Protein 6HAS (pdb70)

Organism: Nostoc sp. (strain PCC 7120 / SAG 25.82 / UTEX 2576) (NCBI:txid103690)

Nearest PDB structures (foldseek):
  6z1g-assembly1_A  TM=1.001E+00  e=6.416E-15  Nostoc sp. PCC 7120 = FACHB-418
  6hba-assembly2_B  TM=9.340E-01  e=3.138E-09  Synechococcus elongatus PCC 7942 = FACHB-805
  6mr1-assembly2_B  TM=8.565E-01  e=7.762E-09  Thermosynechococcus vestitus BP-1
  6uew-assembly1_F  TM=8.795E-01  e=2.243E-05  Halothiobacillus neapolitanus c2
  6uew-assembly1_H-2  TM=8.408E-01  e=3.222E-05  Halothiobacillus neapolitanus c2

Secondary structure (DSSP, 8-state):
---HHHHHHHHHHHHTT-EEEEEEE-HHHHTTT--EEEEEEEE-SHHHHHHHHHHHHHHTTTSEEEEEEEETTTTEEEEEEEEE---/---HHHHHHHHHHHHTT-EEEEEEE-HHHHTTT--EEEEEEEE-SHHHHHHHHHHHHHHTTTSEEEEEEEETTTTEEEEEEEEE---

Radius of gyration: 19.38 Å; Cα contacts (8 Å, |Δi|>4): 340; chains: 2; bounding box: 47×39×39 Å

InterPro domains:
  IPR000894 Ribulose bisphosphate carboxylase small subunit, domain [PF00101] (323-410)
  IPR000894 Ribulose bisphosphate carboxylase small subunit, domain [SM00961] (318-410)
  IPR003959 ATPase, AAA-type, core [PF00004] (35-177)
  IPR027417 P-loop containing nucleoside triphosphate hydrolase [G3DSA:3.40.50.300] (1-180)
  IPR027417 P-loop containing nucleoside triphosphate hydrolase [SSF52540] (19-209)
  IPR036385 Ribulose bisphosphate carboxylase, small subunit superfamily [G3DSA:3.30.190.10] (326-414)
  IPR036385 Ribulose bisphosphate carboxylase, small subunit superfamily [SSF55239] (325-413)
  IPR044960 Ribulose bisphosphate carboxylase/oxygenase activase-like [PTHR32429] (2-305)
  IPR048571 Ribulose bisphosphate carboxylase/oxygenase activase, AAA, helical [PF21228] (182-277)

Foldseek 3Di:
DADPVNLVVVVVLLVVVWFKWKWKDAPVCVVVPDIDTFDDGRHNDSVRVVVRVVVCCVVRVQIWMWMWTFDPVVRHTDDIGIRDHGD/DDDPVNLVVLVVLLVVVWFKWKWKDAPVCVVVPPIDTFDDGRHNDSVRVVVRVVVCCVVVPQIWMWMWTFDPVVRHTDDIGIDDHGD

Solvent-accessible surface area: 10104 Å² total; per-residue (Å²): 213,30,57,118,106,15,44,75,68,0,107,122,10,34,82,120,38,29,53,0,7,0,17,16,5,40,60,130,41,79,202,105,48,50,37,73,53,10,54,98,90,60,7,92,35,57,82,72,0,48,73,21,0,62,51,3,28,95,53,33,91,27,26,32,0,35,0,0,0,10,23,57,173,78,116,133,104,64,63,90,36,55,42,40,146,52,140,166,57,50,133,106,10,39,94,55,0,120,114,7,35,96,112,38,19,52,0,6,0,12,14,5,41,58,121,40,80,203,106,46,51,36,79,54,7,55,96,90,53,6,90,38,59,86,74,0,39,71,17,0,74,49,2,14,95,61,34,115,45,26,32,0,34,1,0,0,10,22,61,172,79,125,130,111,58,62,85,36,52,36,40,142,35,191

B-factor: mean 20.95, std 8.83, range [9.17, 66.02]

Structure (mmCIF, N/CA/C/O backbone):
data_6HAS
#
_entry.id   6HAS
#
_cell.length_a   59.732
_cell.length_b   59.732
_cell.length_c   83.305
_cell.angle_alpha   90.000
_cell.angle_beta   90.000
_cell.angle_gamma   120.000
#
_symmetry.space_group_name_H-M   'P 61'
#
loop_
_entity.id
_entity.type
_entity.pdbx_description
1 polymer 'Ribulose bisphosphate carboxylase/oxygenase activase'
2 non-polymer 'NICKEL (II) ION'
3 water water
#
loop_
_atom_site.group_PDB
_atom_site.id
_atom_site.type_symbol
_atom_site.label_atom_id
_atom_site.label_alt_id
_atom_site.label_comp_id
_atom_site.label_asym_id
_atom_site.label_entity_id
_atom_site.label_seq_id
_at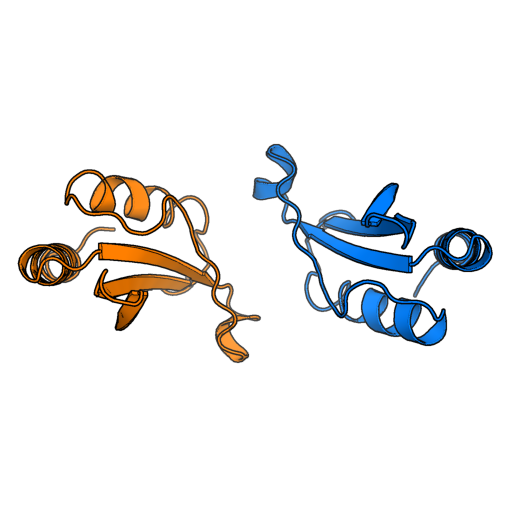om_site.pdbx_PDB_ins_code
_atom_site.Cartn_x
_atom_site.Cartn_y
_atom_site.Cartn_z
_atom_site.occupancy
_atom_site.B_iso_or_equiv
_atom_site.auth_seq_id
_atom_site.auth_comp_id
_atom_site.auth_asym_id
_atom_site.auth_atom_id
_atom_site.pdbx_PDB_model_num
ATOM 1 N N . HIS A 1 1 ? 30.200 -14.665 -7.518 1.00 16.16 325 HIS A N 1
ATOM 2 C CA . HIS A 1 1 ? 31.105 -14.571 -8.679 1.00 15.87 325 HIS A CA 1
ATOM 3 C C . HIS A 1 1 ? 30.260 -14.165 -9.842 1.00 15.75 325 HIS A C 1
ATOM 4 O O . HIS A 1 1 ? 29.862 -15.006 -10.665 1.00 19.17 325 HIS A O 1
ATOM 11 N N . LEU A 1 2 ? 29.965 -12.870 -9.907 1.00 13.92 326 LEU A N 1
ATOM 12 C CA . LEU A 1 2 ? 29.066 -12.372 -10.945 1.00 13.51 326 LEU A CA 1
ATOM 13 C C . LEU A 1 2 ? 29.762 -12.395 -12.262 1.00 14.64 326 LEU A C 1
ATOM 14 O O . LEU A 1 2 ? 30.903 -11.936 -12.368 1.00 15.13 326 LEU A O 1
ATOM 19 N N . SER A 1 3 ? 29.061 -12.845 -13.295 1.00 14.46 327 SER A N 1
ATOM 20 C CA . SER A 1 3 ? 29.620 -12.874 -14.611 1.00 15.00 327 SER A CA 1
ATOM 21 C C . SER A 1 3 ? 29.798 -11.475 -15.173 1.00 15.50 327 SER A C 1
ATOM 22 O O . SER A 1 3 ? 29.160 -10.509 -14.751 1.00 15.14 327 SER A O 1
ATOM 25 N N A LEU A 1 4 ? 30.672 -11.381 -16.173 0.60 15.16 328 LEU A N 1
ATOM 26 N N B LEU A 1 4 ? 30.655 -11.385 -16.189 0.40 15.24 328 LEU A N 1
ATOM 27 C CA A LEU A 1 4 ? 30.805 -10.156 -16.945 0.60 16.08 328 LEU A CA 1
ATOM 28 C CA B LEU A 1 4 ? 30.814 -10.163 -16.941 0.40 16.12 328 LEU A CA 1
ATOM 29 C C A LEU A 1 4 ? 29.454 -9.708 -17.489 0.60 14.97 328 LEU A C 1
ATOM 30 C C B LEU A 1 4 ? 29.459 -9.714 -17.498 0.40 15.17 328 LEU A C 1
ATOM 31 O O A LEU A 1 4 ? 29.095 -8.534 -17.413 0.60 15.54 328 LEU A O 1
ATOM 32 O O B LEU A 1 4 ? 29.102 -8.539 -17.414 0.40 15.58 328 LEU A O 1
ATOM 41 N N A GLU A 1 5 ? 28.713 -10.669 -18.031 0.60 15.55 329 GLU A N 1
ATOM 42 N N B GLU A 1 5 ? 28.705 -10.674 -18.028 0.40 15.66 329 GLU A N 1
ATOM 43 C CA A GLU A 1 5 ? 27.435 -10.376 -18.634 0.60 16.73 329 GLU A CA 1
ATOM 44 C CA B GLU A 1 5 ? 27.416 -10.393 -18.646 0.40 16.99 329 GLU A CA 1
ATOM 45 C C A GLU A 1 5 ? 26.440 -9.802 -17.624 0.60 14.57 329 GLU A C 1
ATOM 46 C C B GLU A 1 5 ? 26.431 -9.804 -17.629 0.40 14.75 329 GLU A C 1
ATOM 47 O O A GLU A 1 5 ? 25.797 -8.791 -17.902 0.60 16.05 329 GLU A O 1
ATOM 48 O O B GLU A 1 5 ? 25.778 -8.787 -17.907 0.40 15.93 329 GLU A O 1
ATOM 59 N N . THR A 1 6 ? 26.355 -10.416 -16.449 1.00 13.57 330 THR A N 1
ATOM 60 C CA . THR A 1 6 ? 25.456 -9.906 -15.412 1.00 14.73 330 THR A CA 1
ATOM 61 C C . THR A 1 6 ? 25.768 -8.476 -15.042 1.00 14.64 330 THR A C 1
ATOM 62 O O . THR A 1 6 ? 24.873 -7.633 -14.945 1.00 14.42 330 THR A O 1
ATOM 66 N N . GLN A 1 7 ? 27.055 -8.186 -14.926 1.00 14.63 331 GLN A N 1
ATOM 67 C CA . GLN A 1 7 ? 27.461 -6.821 -14.619 1.00 15.29 331 GLN A CA 1
ATOM 68 C C . GLN A 1 7 ? 27.192 -5.824 -15.713 1.00 15.71 331 GLN A C 1
ATOM 69 O O . GLN A 1 7 ? 26.833 -4.681 -15.450 1.00 16.45 331 GLN A O 1
ATOM 75 N N A GLU A 1 8 ? 27.347 -6.251 -16.956 0.60 16.04 332 GLU A N 1
ATOM 76 N N B GLU A 1 8 ? 27.349 -6.248 -16.960 0.40 16.15 332 GLU A N 1
ATOM 77 C CA A GLU A 1 8 ? 27.007 -5.415 -18.107 0.60 17.85 332 GLU A CA 1
ATOM 78 C CA B GLU A 1 8 ? 27.000 -5.376 -18.092 0.40 17.96 332 GLU A CA 1
ATOM 79 C C A GLU A 1 8 ? 25.518 -5.103 -18.107 0.60 17.68 332 GLU A C 1
ATOM 80 C C B GLU A 1 8 ? 25.513 -5.096 -18.104 0.40 17.72 332 GLU A C 1
ATOM 81 O O A GLU A 1 8 ? 25.121 -3.965 -18.389 0.60 19.78 332 GLU A O 1
ATOM 82 O O B GLU A 1 8 ? 25.112 -3.965 -18.390 0.40 19.62 332 GLU A O 1
ATOM 93 N N . GLN A 1 9 ? 24.701 -6.101 -17.768 1.00 17.92 333 GLN A N 1
ATOM 94 C CA . GLN A 1 9 ? 23.233 -5.912 -17.709 1.00 18.13 333 GLN A CA 1
ATOM 95 C C . GLN A 1 9 ? 22.865 -4.899 -16.623 1.00 16.75 333 GLN A C 1
ATOM 96 O O . GLN A 1 9 ? 21.971 -4.028 -16.841 1.00 18.61 333 GLN A O 1
ATOM 102 N N . ILE A 1 10 ? 23.555 -4.986 -15.483 1.00 15.59 334 ILE A N 1
ATOM 103 C CA . ILE A 1 10 ? 23.377 -3.975 -14.420 1.00 16.54 334 ILE A CA 1
ATOM 104 C C . ILE A 1 10 ? 23.681 -2.583 -14.952 1.00 17.25 334 ILE A C 1
ATOM 105 O O . ILE A 1 10 ? 22.884 -1.655 -14.790 1.00 17.90 334 ILE A O 1
ATOM 110 N N . ARG A 1 11 ? 24.840 -2.450 -15.601 1.00 17.79 335 ARG A N 1
ATOM 111 C CA . ARG A 1 11 ? 25.254 -1.16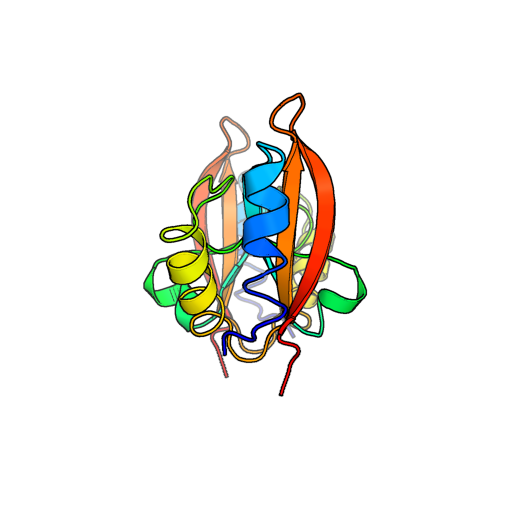1 -16.151 1.00 20.75 335 ARG A CA 1
ATOM 112 C C . ARG A 1 11 ? 24.303 -0.631 -17.200 1.00 21.34 335 ARG A C 1
ATOM 113 O O . ARG A 1 11 ? 24.003 0.571 -17.192 1.00 23.14 335 ARG A O 1
ATOM 121 N N . GLN A 1 12 ? 23.802 -1.515 -18.054 1.00 19.02 336 GLN A N 1
ATOM 122 C CA . GLN A 1 12 ? 22.830 -1.133 -19.065 1.00 23.07 336 GLN A CA 1
ATOM 123 C C . GLN A 1 12 ? 21.597 -0.471 -18.458 1.00 22.08 336 GLN A C 1
ATOM 124 O O . GLN A 1 12 ? 21.144 0.563 -18.958 1.00 23.73 336 GLN A O 1
ATOM 130 N N . ILE A 1 13 ? 21.091 -1.053 -17.371 1.00 18.35 337 ILE A N 1
ATOM 131 C CA . ILE A 1 13 ? 19.923 -0.503 -16.723 1.00 18.43 337 ILE A CA 1
ATOM 132 C C . ILE A 1 13 ? 20.214 0.865 -16.101 1.00 18.70 337 ILE A C 1
ATOM 133 O O . ILE A 1 13 ? 19.490 1.856 -16.334 1.00 19.08 337 ILE A O 1
ATOM 138 N N . LEU A 1 14 ? 21.298 0.929 -15.346 1.00 18.84 338 LEU A N 1
ATOM 139 C CA . LEU A 1 14 ? 21.641 2.162 -14.643 1.00 20.06 338 LEU A CA 1
ATOM 140 C C . LEU A 1 14 ? 21.960 3.286 -15.627 1.00 22.09 338 LEU A C 1
ATOM 141 O O . LEU A 1 14 ? 21.597 4.454 -15.389 1.00 22.81 338 LEU A O 1
ATOM 146 N N . SER A 1 15 ? 22.582 2.931 -16.753 1.00 20.55 339 SER A N 1
ATOM 147 C CA . SER A 1 15 ? 22.947 3.928 -17.765 1.00 24.09 339 SER A CA 1
ATOM 148 C C . SER A 1 15 ? 21.743 4.619 -18.393 1.00 24.44 339 SER A C 1
ATOM 149 O O . SER A 1 15 ? 21.860 5.733 -18.903 1.00 29.95 339 SER A O 1
ATOM 152 N N . GLN A 1 16 ? 20.584 3.974 -18.348 1.00 24.43 340 GLN A N 1
ATOM 153 C CA . GLN A 1 16 ? 19.333 4.589 -18.817 1.00 24.74 340 GLN A CA 1
ATOM 154 C C . GLN A 1 16 ? 18.685 5.514 -17.794 1.00 25.22 340 GLN A C 1
ATOM 155 O O . GLN A 1 16 ? 17.620 6.092 -18.077 1.00 29.16 340 GLN A O 1
ATOM 161 N N . GLY A 1 17 ? 19.307 5.654 -16.615 1.00 24.23 341 GLY A N 1
ATOM 162 C CA . GLY A 1 17 ? 18.678 6.317 -15.476 1.00 28.36 341 GLY A CA 1
ATOM 163 C C . GLY A 1 17 ? 17.547 5.489 -14.865 1.00 24.93 341 GLY A C 1
ATOM 164 O O . GLY A 1 17 ? 16.679 6.033 -14.168 1.00 24.62 341 GLY A O 1
ATOM 165 N N . HIS A 1 18 ? 17.564 4.168 -15.101 1.00 22.39 342 HIS A N 1
ATOM 166 C CA . HIS A 1 18 ? 16.580 3.276 -14.518 1.00 20.90 342 HIS A CA 1
ATOM 167 C C . HIS A 1 18 ? 17.155 2.718 -13.228 1.00 19.14 342 HIS A C 1
ATOM 168 O O . HIS A 1 18 ? 18.351 2.844 -12.953 1.00 21.28 342 HIS A O 1
ATOM 175 N N . LYS A 1 19 ? 16.258 2.131 -12.439 1.00 20.04 343 LYS A N 1
ATOM 176 C CA . LYS A 1 19 ? 16.579 1.661 -11.117 1.00 18.62 343 LYS A CA 1
ATOM 177 C C . LYS A 1 19 ? 16.396 0.157 -11.119 1.00 19.00 343 LYS A C 1
ATOM 178 O O . LYS A 1 19 ? 15.612 -0.380 -11.918 1.00 21.49 343 LYS A O 1
ATOM 184 N N . ILE A 1 20 ? 17.134 -0.510 -10.222 1.00 16.72 344 ILE A N 1
ATOM 185 C CA . ILE A 1 20 ? 17.122 -1.971 -10.183 1.00 15.46 344 ILE A CA 1
ATOM 186 C C . ILE A 1 20 ? 16.417 -2.476 -8.932 1.00 12.94 344 ILE A C 1
ATOM 187 O O . ILE A 1 20 ? 16.711 -2.044 -7.801 1.00 14.02 344 ILE A O 1
ATOM 192 N N . THR A 1 21 ? 15.515 -3.435 -9.154 1.00 12.95 345 THR A N 1
ATOM 193 C CA . THR A 1 21 ? 14.991 -4.255 -8.067 1.00 13.89 345 THR A CA 1
ATOM 194 C C . THR A 1 21 ? 15.335 -5.708 -8.374 1.00 13.50 345 THR A C 1
ATOM 195 O O . THR A 1 21 ? 15.099 -6.183 -9.488 1.00 14.65 345 THR A O 1
ATOM 199 N N . PHE A 1 22 ? 15.908 -6.385 -7.401 1.00 12.03 346 PHE A N 1
ATOM 200 C CA . PHE A 1 22 ? 16.132 -7.817 -7.509 1.00 12.44 346 PHE A CA 1
ATOM 201 C C . PHE A 1 22 ? 14.931 -8.528 -6.937 1.00 12.09 346 PHE A C 1
ATOM 202 O O . PHE A 1 22 ? 14.339 -8.071 -5.957 1.00 12.24 346 PHE A O 1
ATOM 210 N N . GLU A 1 23 ? 14.580 -9.645 -7.581 1.00 12.36 347 GLU A N 1
ATOM 211 C CA . GLU A 1 23 ? 13.455 -10.449 -7.109 1.00 13.02 347 GLU A CA 1
ATOM 212 C C . GLU A 1 23 ? 13.886 -11.902 -7.069 1.00 12.02 347 GLU A C 1
ATOM 213 O O . GLU A 1 23 ? 14.800 -12.345 -7.782 1.00 13.36 347 GLU A O 1
ATOM 219 N N . HIS A 1 24 ? 13.198 -12.629 -6.223 1.00 11.05 348 HIS A N 1
ATOM 220 C CA . HIS A 1 24 ? 13.455 -14.040 -6.033 1.00 11.93 348 HIS A CA 1
ATOM 221 C C . HIS A 1 24 ? 12.137 -14.787 -6.031 1.00 10.72 348 HIS A C 1
ATOM 222 O O . HIS A 1 24 ? 11.080 -14.227 -5.680 1.00 11.54 348 HIS A O 1
ATOM 229 N N . VAL A 1 25 ? 12.182 -16.050 -6.405 1.00 10.38 349 VAL A N 1
ATOM 230 C CA . VAL A 1 25 ? 11.011 -16.924 -6.274 1.00 10.46 349 VAL A CA 1
ATOM 231 C C . VAL A 1 25 ? 11.470 -18.368 -6.239 1.00 10.35 349 VAL A C 1
ATOM 232 O O . VAL A 1 25 ? 12.391 -18.741 -6.962 1.00 11.79 349 VAL A O 1
ATOM 236 N N . ASP A 1 26 ? 10.807 -19.179 -5.421 1.00 10.66 350 ASP A N 1
ATOM 237 C CA . ASP A 1 26 ? 11.099 -20.590 -5.379 1.00 10.62 350 ASP A CA 1
ATOM 238 C C . ASP A 1 26 ? 10.415 -21.297 -6.539 1.00 10.46 350 ASP A C 1
ATOM 239 O O . ASP A 1 26 ? 9.610 -20.711 -7.259 1.00 11.55 350 ASP A O 1
ATOM 244 N N . ALA A 1 27 ? 10.750 -22.556 -6.769 1.00 12.34 351 ALA A N 1
ATOM 245 C CA . ALA A 1 27 ? 10.189 -23.249 -7.918 1.00 13.30 351 ALA A CA 1
ATOM 246 C C . ALA A 1 27 ? 8.691 -23.336 -7.886 1.00 12.92 351 ALA A C 1
ATOM 247 O O . ALA A 1 27 ? 8.049 -23.222 -8.916 1.00 14.72 351 ALA A O 1
ATOM 249 N N . ARG A 1 28 ? 8.131 -23.540 -6.697 1.00 12.77 352 ARG A N 1
ATOM 250 C CA . ARG A 1 28 ? 6.693 -23.670 -6.581 1.00 13.42 352 ARG A CA 1
ATOM 251 C C . ARG A 1 28 ? 5.981 -22.364 -6.982 1.00 13.34 352 ARG A C 1
ATOM 252 O O . ARG A 1 28 ? 5.001 -22.389 -7.720 1.00 15.38 352 ARG A O 1
ATOM 260 N N . ARG A 1 29 ? 6.476 -21.232 -6.494 1.00 12.30 353 ARG A N 1
ATOM 261 C CA . ARG A 1 29 ? 5.835 -19.970 -6.809 1.00 11.38 353 ARG A CA 1
ATOM 262 C C . ARG A 1 29 ? 6.253 -19.451 -8.179 1.00 10.84 353 ARG A C 1
ATOM 263 O O . ARG A 1 29 ? 5.549 -18.636 -8.751 1.00 10.53 353 ARG A O 1
ATOM 271 N N . PHE A 1 30 ? 7.362 -19.942 -8.737 1.00 11.46 354 PHE A N 1
ATOM 272 C CA . PHE A 1 30 ? 7.709 -19.622 -10.110 1.00 11.58 354 PHE A CA 1
ATOM 273 C C . PHE A 1 30 ? 6.555 -20.039 -11.048 1.00 10.92 354 PHE A C 1
ATOM 274 O O . PHE A 1 30 ? 6.251 -19.334 -12.009 1.00 13.01 354 PHE A O 1
ATOM 282 N N . ARG A 1 31 ? 5.898 -21.152 -10.721 1.00 12.50 355 ARG A N 1
ATOM 283 C CA . ARG A 1 31 ? 4.760 -21.655 -11.523 1.00 14.77 355 ARG A CA 1
ATOM 284 C C . ARG A 1 31 ? 3.696 -20.596 -11.777 1.00 12.99 355 ARG A C 1
ATOM 285 O O . ARG A 1 31 ? 3.081 -20.571 -12.832 1.00 12.99 355 ARG A O 1
ATOM 293 N N . THR A 1 32 ? 3.448 -19.744 -10.794 1.00 11.91 356 THR A N 1
ATOM 294 C CA . THR A 1 32 ? 2.408 -18.744 -10.869 1.00 11.19 356 THR A CA 1
ATOM 295 C C . THR A 1 32 ? 2.974 -17.340 -11.023 1.00 12.21 356 THR A C 1
ATOM 296 O O . THR A 1 32 ? 2.230 -16.375 -10.951 1.00 14.22 356 THR A O 1
ATOM 300 N N . GLY A 1 33 ? 4.287 -17.199 -11.258 1.00 11.74 357 GLY A N 1
ATOM 301 C CA . GLY A 1 33 ? 4.879 -15.884 -11.439 1.00 12.01 357 GLY A CA 1
ATOM 302 C C . GLY A 1 33 ? 4.870 -15.028 -10.198 1.00 12.14 357 GLY A C 1
ATOM 303 O O . GLY A 1 33 ? 4.890 -13.813 -10.277 1.00 13.86 357 GLY A O 1
ATOM 304 N N . SER A 1 34 ? 4.882 -15.667 -9.033 1.00 11.23 358 SER A N 1
ATOM 305 C CA . SER A 1 34 ? 4.703 -14.958 -7.765 1.00 12.00 358 SER A CA 1
ATOM 306 C C . SER A 1 34 ? 6.030 -14.570 -7.153 1.00 12.84 358 SER A C 1
ATOM 307 O O . SER A 1 34 ? 6.409 -15.031 -6.087 1.00 15.09 358 SER A O 1
ATOM 310 N N . TRP A 1 35 ? 6.715 -13.675 -7.842 1.00 12.76 359 TRP A N 1
ATOM 311 C CA . TRP A 1 35 ? 8.033 -13.227 -7.400 1.00 14.68 359 TRP A CA 1
ATOM 312 C C . TRP A 1 35 ? 7.901 -12.236 -6.251 1.00 15.63 359 TRP A C 1
ATOM 313 O O . TRP A 1 35 ? 6.882 -11.554 -6.084 1.00 17.28 359 TRP A O 1
ATOM 324 N N . GLN A 1 36 ? 8.959 -12.114 -5.464 1.00 15.11 360 GLN A N 1
ATOM 325 C CA . GLN A 1 36 ? 9.019 -11.114 -4.407 1.00 14.21 360 GLN A CA 1
ATOM 326 C C . GLN A 1 36 ? 10.379 -10.429 -4.449 1.00 12.94 360 GLN A C 1
ATOM 327 O O . GLN A 1 36 ? 11.338 -11.006 -4.919 1.00 13.10 360 GLN A O 1
ATOM 333 N N . SER A 1 37 ? 10.455 -9.201 -3.956 1.00 12.25 361 SER A N 1
ATOM 334 C CA . SER A 1 37 ? 11.728 -8.511 -3.951 1.00 12.96 361 SER A CA 1
ATOM 335 C C . SER A 1 37 ? 12.697 -9.120 -2.945 1.00 12.20 361 SER A C 1
ATOM 336 O O . SER A 1 37 ? 12.316 -9.761 -1.956 1.00 12.46 361 SER A O 1
ATOM 339 N N A CYS A 1 38 ? 13.994 -8.985 -3.242 0.70 11.00 362 CYS A N 1
ATOM 340 N N B CYS A 1 38 ? 13.967 -8.884 -3.219 0.30 12.42 362 CYS A N 1
ATOM 341 C CA A CYS A 1 38 ? 15.029 -9.156 -2.228 0.70 10.49 362 CYS A CA 1
ATOM 342 C CA B CYS A 1 38 ? 15.003 -9.138 -2.276 0.30 12.25 362 CYS A CA 1
ATOM 343 C C A CYS A 1 38 ? 15.856 -7.881 -2.214 0.70 10.31 362 CYS A C 1
ATOM 344 C C B CYS A 1 38 ? 15.844 -7.869 -2.220 0.30 11.31 362 CYS A C 1
ATOM 345 O O A CYS A 1 38 ? 16.112 -7.268 -3.264 0.70 12.53 362 CYS A O 1
ATOM 346 O O B CYS A 1 38 ? 16.100 -7.243 -3.262 0.30 12.61 362 CYS A O 1
ATOM 351 N N . GLY A 1 39 ? 16.212 -7.447 -1.009 1.00 10.70 363 GLY A N 1
ATOM 352 C CA . GLY A 1 39 ? 17.024 -6.262 -0.873 1.00 10.73 363 GLY A CA 1
ATOM 353 C C . GLY A 1 39 ? 16.273 -4.969 -1.004 1.00 10.83 363 GLY A C 1
ATOM 354 O O . GLY A 1 39 ? 15.038 -4.911 -0.994 1.00 13.01 363 GLY A O 1
ATOM 355 N N . THR A 1 40 ? 17.042 -3.890 -1.041 1.00 11.21 364 THR A N 1
ATOM 356 C CA . THR A 1 40 ? 16.517 -2.549 -1.208 1.00 12.65 364 THR A CA 1
ATOM 357 C C . THR A 1 40 ? 15.933 -2.380 -2.590 1.00 14.28 364 THR A C 1
ATOM 358 O O . THR A 1 40 ? 16.520 -2.801 -3.571 1.00 14.18 364 THR A O 1
ATOM 362 N N . LEU A 1 41 ? 14.781 -1.728 -2.674 1.00 14.91 365 LEU A N 1
ATOM 363 C CA . LEU A 1 41 ? 14.144 -1.487 -3.950 1.00 15.64 365 LEU A CA 1
ATOM 364 C C . LEU A 1 41 ? 14.794 -0.284 -4.636 1.00 14.73 365 LEU A C 1
ATOM 365 O O . LEU A 1 41 ? 15.270 0.667 -3.959 1.00 19.11 365 LEU A O 1
ATOM 370 N N . HIS A 1 42 ? 14.751 -0.288 -5.970 1.00 16.41 366 HIS A N 1
ATOM 371 C CA . HIS A 1 42 ? 15.106 0.890 -6.758 1.00 17.19 366 HIS A CA 1
ATOM 372 C C . HIS A 1 42 ? 16.521 1.340 -6.534 1.00 16.35 366 HIS A C 1
ATOM 373 O O . HIS A 1 42 ? 16.796 2.519 -6.293 1.00 18.10 366 HIS A O 1
ATOM 380 N N . ILE A 1 43 ? 17.423 0.360 -6.636 1.00 15.93 367 ILE A N 1
ATOM 381 C CA . ILE A 1 43 ? 18.859 0.591 -6.534 1.00 13.96 367 ILE A CA 1
ATOM 382 C C . ILE A 1 43 ? 19.331 1.412 -7.721 1.00 15.35 367 ILE A C 1
ATOM 383 O O . ILE A 1 43 ? 18.872 1.221 -8.855 1.00 17.17 367 ILE A O 1
ATOM 388 N N . ASP A 1 44 ? 20.215 2.367 -7.445 1.00 17.62 368 ASP A N 1
ATOM 389 C CA . ASP A 1 44 ? 20.677 3.333 -8.469 1.00 17.70 368 ASP A CA 1
ATOM 390 C C . ASP A 1 44 ? 22.180 3.393 -8.597 1.00 18.05 368 ASP A C 1
ATOM 391 O O . ASP A 1 44 ? 22.695 4.306 -9.243 1.00 21.77 368 ASP A O 1
ATOM 396 N N . ALA A 1 45 ? 22.892 2.433 -8.013 1.00 16.99 369 ALA A N 1
ATOM 397 C CA . ALA A 1 45 ? 24.350 2.438 -8.037 1.00 18.15 369 ALA A CA 1
ATOM 398 C C . ALA A 1 45 ? 24.843 1.010 -8.213 1.00 17.39 369 ALA A C 1
ATOM 399 O O . ALA A 1 45 ? 24.319 0.087 -7.605 1.00 15.89 369 ALA A O 1
ATOM 401 N N . GLU A 1 46 ? 25.859 0.843 -9.037 1.00 16.86 370 GLU A N 1
ATOM 402 C CA . GLU A 1 46 ? 26.374 -0.499 -9.333 1.00 16.63 370 GLU A CA 1
ATOM 403 C C . GLU A 1 46 ? 26.896 -1.228 -8.098 1.00 16.44 370 GLU A C 1
ATOM 404 O O . GLU A 1 46 ? 26.675 -2.430 -7.938 1.00 16.61 370 GLU A O 1
ATOM 410 N N . SER A 1 47 ? 27.603 -0.518 -7.234 1.00 16.10 371 SER A N 1
ATOM 411 C CA . SER A 1 47 ? 28.132 -1.122 -6.031 1.00 15.98 371 SER A CA 1
ATOM 412 C C . SER A 1 47 ? 26.987 -1.720 -5.183 1.00 16.40 371 SER A C 1
ATOM 413 O O . SER A 1 47 ? 27.065 -2.866 -4.727 1.00 15.44 371 SER A O 1
ATOM 416 N N . ASP A 1 48 ? 25.940 -0.927 -4.999 1.00 12.91 372 ASP A N 1
ATOM 417 C CA . ASP A 1 48 ? 24.771 -1.353 -4.227 1.00 15.06 372 ASP A CA 1
ATOM 418 C C . ASP A 1 48 ? 24.106 -2.545 -4.926 1.00 12.34 372 ASP A C 1
ATOM 419 O O . ASP A 1 48 ? 23.625 -3.473 -4.272 1.00 13.72 372 ASP A O 1
ATOM 424 N N . ALA A 1 49 ? 24.048 -2.521 -6.252 1.00 13.29 373 ALA A N 1
ATOM 425 C CA . ALA A 1 49 ? 23.428 -3.606 -7.011 1.00 12.65 373 ALA A CA 1
ATOM 426 C C . ALA A 1 49 ? 24.200 -4.895 -6.848 1.00 12.16 373 ALA A C 1
ATOM 427 O O . ALA A 1 49 ? 23.626 -5.970 -6.643 1.00 13.73 373 ALA A O 1
ATOM 429 N N . ILE A 1 50 ? 25.517 -4.808 -6.954 1.00 12.83 374 ILE A N 1
ATOM 430 C CA . ILE A 1 50 ? 26.342 -6.003 -6.824 1.00 12.59 374 ILE A CA 1
ATOM 431 C C . ILE A 1 50 ? 26.218 -6.579 -5.414 1.00 12.72 374 ILE A C 1
ATOM 432 O O . ILE A 1 50 ? 26.082 -7.797 -5.258 1.00 13.11 374 ILE A O 1
ATOM 437 N N . SER A 1 51 ? 26.342 -5.724 -4.404 1.00 12.68 375 SER A N 1
ATOM 438 C CA . SER A 1 51 ? 26.222 -6.122 -3.018 1.00 15.17 375 SER A CA 1
ATOM 439 C C . SER A 1 51 ? 24.867 -6.815 -2.776 1.00 14.37 375 SER A C 1
ATOM 440 O O . SER A 1 51 ? 24.814 -7.891 -2.185 1.00 15.98 375 SER A O 1
ATOM 443 N N . THR A 1 52 ? 23.816 -6.202 -3.282 1.00 14.08 376 THR A N 1
ATOM 444 C CA . THR A 1 52 ? 22.466 -6.710 -3.063 1.00 13.46 376 THR A CA 1
ATOM 445 C C . THR A 1 52 ? 22.259 -8.021 -3.779 1.00 12.68 376 THR A C 1
ATOM 446 O O . THR A 1 52 ? 21.707 -8.963 -3.225 1.00 14.43 376 THR A O 1
ATOM 450 N N . LEU A 1 53 ? 22.763 -8.131 -5.011 1.00 11.87 377 LEU A N 1
ATOM 451 C CA . LEU A 1 53 ? 22.609 -9.368 -5.750 1.00 11.51 377 LEU A CA 1
ATOM 452 C C . LEU A 1 53 ? 23.363 -10.473 -5.083 1.00 10.52 377 LEU A C 1
ATOM 453 O O . LEU A 1 53 ? 22.863 -11.571 -4.949 1.00 12.38 377 LEU A O 1
ATOM 458 N N . GLU A 1 54 ? 24.630 -10.221 -4.705 1.00 11.59 378 GLU A N 1
ATOM 459 C CA . GLU A 1 54 ? 25.359 -11.264 -4.022 1.00 11.76 378 GLU A CA 1
ATOM 460 C C . GLU A 1 54 ? 24.629 -11.731 -2.750 1.00 11.61 378 GLU A C 1
ATOM 461 O O . GLU A 1 54 ? 24.580 -12.923 -2.459 1.00 13.92 378 GLU A O 1
ATOM 467 N N . ALA A 1 55 ? 24.051 -10.807 -2.032 1.00 12.08 379 ALA A N 1
ATOM 468 C CA . ALA A 1 55 ? 23.289 -11.157 -0.826 1.00 12.45 379 ALA A CA 1
ATOM 469 C C . ALA A 1 55 ? 22.064 -12.002 -1.164 1.00 11.38 379 ALA A C 1
ATOM 470 O O . ALA A 1 55 ? 21.796 -12.995 -0.524 1.00 13.43 379 ALA A O 1
ATOM 472 N N A CYS A 1 56 ? 21.362 -11.621 -2.214 0.70 11.57 380 CYS A N 1
ATOM 473 N N B CYS A 1 56 ? 21.350 -11.614 -2.212 0.30 11.59 380 CYS A N 1
ATOM 474 C CA A CYS A 1 56 ? 20.173 -12.325 -2.643 0.70 11.91 380 CYS A CA 1
ATOM 475 C CA B CYS A 1 56 ? 20.162 -12.331 -2.657 0.30 11.92 380 CYS A CA 1
ATOM 476 C C A CYS A 1 56 ? 20.500 -13.745 -3.111 0.70 11.86 380 CYS A C 1
ATOM 477 C C B CYS A 1 56 ? 20.506 -13.748 -3.109 0.30 12.13 380 CYS A C 1
ATOM 478 O O A CYS A 1 56 ? 19.771 -14.687 -2.801 0.70 12.41 380 CYS A O 1
ATOM 479 O O B CYS A 1 56 ? 19.778 -14.681 -2.805 0.30 12.56 380 CYS A O 1
ATOM 484 N N . LEU A 1 57 ? 21.620 -13.909 -3.828 1.00 13.24 381 LEU A N 1
ATOM 485 C CA . LEU A 1 57 ? 22.064 -15.230 -4.270 1.00 13.67 381 LEU A CA 1
ATOM 486 C C . LEU A 1 57 ? 22.358 -16.163 -3.122 1.00 14.27 381 LEU A C 1
ATOM 487 O O . LEU A 1 57 ? 22.040 -17.337 -3.185 1.00 17.16 381 LEU A O 1
ATOM 492 N N . VAL A 1 58 ? 22.969 -15.635 -2.058 1.00 14.17 382 VAL A N 1
ATOM 493 C CA . VAL A 1 58 ? 23.259 -16.419 -0.853 1.00 17.59 382 VAL A CA 1
ATOM 494 C C . VAL A 1 58 ? 21.972 -16.706 -0.070 1.00 13.75 382 VAL A C 1
ATOM 495 O O . VAL A 1 58 ? 21.690 -17.841 0.343 1.00 17.12 382 VAL A O 1
ATOM 499 N N . ASP A 1 59 ? 21.202 -15.639 0.140 1.00 14.13 383 ASP A N 1
ATOM 500 C CA . ASP A 1 59 ? 20.034 -15.716 0.998 1.00 13.74 383 ASP A CA 1
ATOM 501 C C . ASP A 1 59 ? 18.956 -16.612 0.400 1.00 13.66 383 ASP A C 1
ATOM 502 O O . ASP A 1 59 ? 18.223 -17.268 1.132 1.00 14.65 383 ASP A O 1
ATOM 507 N N . TYR A 1 60 ? 18.895 -16.678 -0.932 1.00 13.38 384 TYR A N 1
ATOM 508 C CA . TYR A 1 60 ? 17.865 -17.454 -1.624 1.00 12.65 384 TYR A CA 1
ATOM 509 C C . TYR A 1 60 ? 18.536 -18.442 -2.571 1.00 12.73 384 TYR A C 1
ATOM 510 O O . TYR A 1 60 ? 18.112 -18.655 -3.691 1.00 14.28 384 TYR A O 1
ATOM 519 N N . ASP A 1 61 ? 19.622 -19.052 -2.087 1.00 17.36 385 ASP A N 1
ATOM 520 C CA . ASP A 1 61 ? 20.285 -20.063 -2.845 1.00 20.07 385 ASP A CA 1
ATOM 521 C C . ASP A 1 61 ? 19.245 -21.153 -3.067 1.00 21.55 385 ASP A C 1
ATOM 522 O O . ASP A 1 61 ? 18.522 -21.543 -2.145 1.00 28.96 385 ASP A O 1
ATOM 527 N N . GLY A 1 62 ? 19.127 -21.638 -4.268 1.00 22.77 386 GLY A N 1
ATOM 528 C CA . GLY A 1 62 ? 18.094 -22.645 -4.506 1.00 23.73 386 GLY A CA 1
ATOM 529 C C . GLY A 1 62 ? 16.863 -22.089 -5.149 1.00 19.89 386 GLY A C 1
ATOM 530 O O . GLY A 1 62 ? 16.089 -22.848 -5.686 1.00 21.42 386 GLY A O 1
ATOM 531 N N . GLU A 1 63 ? 16.718 -20.771 -5.171 1.00 15.49 387 GLU A N 1
ATOM 532 C CA . GLU A 1 63 ? 15.596 -20.127 -5.852 1.00 15.05 387 GLU A CA 1
ATOM 533 C C . GLU A 1 63 ? 16.037 -19.514 -7.169 1.00 13.15 387 GLU A C 1
ATOM 534 O O . GLU A 1 63 ? 17.221 -19.386 -7.464 1.00 15.71 387 GLU A O 1
ATOM 540 N N . TYR A 1 64 ? 15.055 -19.055 -7.948 1.00 13.23 388 TYR A N 1
ATOM 541 C CA . TYR A 1 64 ? 15.306 -18.162 -9.033 1.00 12.94 388 TYR A CA 1
ATOM 542 C C . TYR A 1 64 ? 15.589 -16.794 -8.474 1.00 12.88 388 TYR A C 1
ATOM 543 O O . TYR A 1 64 ? 14.937 -16.350 -7.499 1.00 13.50 388 TYR A O 1
ATOM 552 N N . VAL A 1 65 ? 16.531 -16.096 -9.115 1.00 13.16 389 VAL A N 1
ATOM 553 C CA . VAL A 1 65 ? 16.785 -14.722 -8.811 1.00 14.31 389 VAL A CA 1
ATOM 554 C C . VAL A 1 65 ? 16.844 -13.989 -10.128 1.00 16.00 389 VAL A C 1
ATOM 555 O O . VAL A 1 65 ? 17.459 -14.475 -11.082 1.00 16.24 389 VAL A O 1
ATOM 559 N N . ARG A 1 66 ? 16.220 -12.820 -10.174 1.00 14.11 390 ARG A N 1
ATOM 560 C CA . ARG A 1 66 ? 16.200 -12.013 -11.374 1.00 15.01 390 ARG A CA 1
ATOM 561 C C . ARG A 1 66 ? 16.425 -10.559 -11.042 1.00 14.04 390 ARG A C 1
ATOM 562 O O . ARG A 1 66 ? 16.234 -10.110 -9.908 1.00 14.36 390 ARG A O 1
ATOM 570 N N . MET A 1 67 ? 16.791 -9.813 -12.076 1.00 14.85 391 MET A N 1
ATOM 571 C CA . MET A 1 67 ? 16.983 -8.396 -11.985 1.00 15.27 391 MET A CA 1
ATOM 572 C C . MET A 1 67 ? 15.931 -7.687 -12.817 1.00 15.94 391 MET A C 1
ATOM 573 O O . MET A 1 67 ? 15.691 -8.072 -13.960 1.00 19.63 391 MET A O 1
ATOM 578 N N . VAL A 1 68 ? 15.322 -6.656 -12.243 1.00 14.27 392 VAL A N 1
ATOM 579 C CA . VAL A 1 68 ? 14.271 -5.868 -12.883 1.00 16.30 392 VAL A CA 1
ATOM 580 C C . VAL A 1 68 ? 14.773 -4.452 -13.027 1.00 16.85 392 VAL A C 1
ATOM 581 O O . VAL A 1 68 ? 15.163 -3.841 -12.040 1.00 18.11 392 VAL A O 1
ATOM 585 N N . GLY A 1 69 ? 14.775 -3.942 -14.260 1.00 17.80 393 GLY A N 1
ATOM 586 C CA . GLY A 1 69 ? 15.084 -2.541 -14.506 1.00 18.35 393 GLY A CA 1
ATOM 587 C C . GLY A 1 69 ? 13.781 -1.781 -14.539 1.00 19.71 393 GLY A C 1
ATOM 588 O O . GLY A 1 69 ? 12.856 -2.206 -15.242 1.00 23.10 393 GLY A O 1
ATOM 589 N N . ILE A 1 70 ? 13.713 -0.670 -13.809 1.00 20.07 394 ILE A N 1
ATOM 590 C CA . ILE A 1 70 ? 12.457 0.037 -13.603 1.00 20.07 394 ILE A CA 1
ATOM 591 C C . ILE A 1 70 ? 12.668 1.524 -13.947 1.00 22.34 394 ILE A C 1
ATOM 592 O O . ILE A 1 70 ? 13.600 2.176 -13.442 1.00 23.82 394 ILE A O 1
ATOM 597 N N . ASP A 1 71 ? 11.767 2.051 -14.777 1.00 24.95 395 ASP A N 1
ATOM 598 C CA . ASP A 1 71 ? 11.774 3.482 -15.106 1.00 26.66 395 ASP A CA 1
ATOM 599 C C . ASP A 1 71 ? 11.210 4.235 -13.890 1.00 26.82 395 ASP A C 1
ATOM 600 O O . ASP A 1 71 ? 10.073 3.966 -13.500 1.00 34.66 395 ASP A O 1
ATOM 605 N N . PRO A 1 72 ? 11.996 5.151 -13.281 1.00 26.10 396 PRO A N 1
ATOM 606 C CA . PRO A 1 72 ? 11.546 5.804 -12.045 1.00 28.20 396 PRO A CA 1
ATOM 607 C C . PRO A 1 72 ? 10.239 6.578 -12.198 1.00 32.79 396 PRO A C 1
ATOM 608 O O . PRO A 1 72 ? 9.495 6.746 -11.233 1.00 38.76 396 PRO A O 1
ATOM 612 N N . LYS A 1 73 ? 9.973 7.043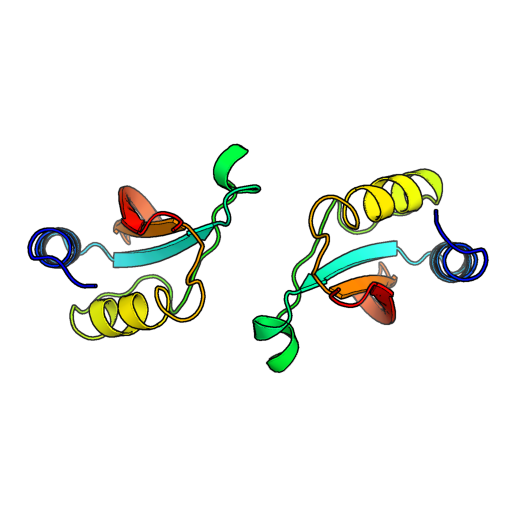 -13.410 1.00 32.30 397 LYS A N 1
ATOM 613 C CA . LYS A 1 73 ? 8.695 7.672 -13.729 1.00 34.14 397 LYS A CA 1
ATOM 614 C C . LYS A 1 73 ? 7.588 6.629 -13.788 1.00 35.08 397 LYS A C 1
ATOM 615 O O . LYS A 1 73 ? 7.508 5.836 -14.742 1.00 40.80 397 LYS A O 1
ATOM 621 N N . GLY A 1 74 ? 6.751 6.593 -12.747 1.00 39.11 398 GLY A N 1
ATOM 622 C CA . GLY A 1 74 ? 5.650 5.638 -12.704 1.00 42.01 398 GLY A CA 1
ATOM 623 C C . GLY A 1 74 ? 6.010 4.208 -12.351 1.00 44.67 398 GLY A C 1
ATOM 624 O O . GLY A 1 74 ? 5.134 3.329 -12.360 1.00 46.40 398 GLY A O 1
ATOM 625 N N . LYS A 1 75 ? 7.288 3.969 -12.038 1.00 42.59 399 LYS A N 1
ATOM 626 C CA . LYS A 1 75 ? 7.773 2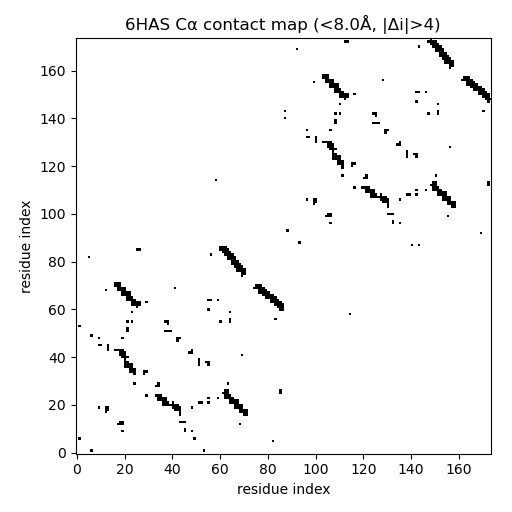.636 -11.653 1.00 39.02 399 LYS A CA 1
ATOM 627 C C . LYS A 1 75 ? 7.397 1.561 -12.675 1.00 40.32 399 LYS A C 1
ATOM 628 O O . LYS A 1 75 ? 6.951 0.466 -12.312 1.00 39.55 399 LYS A O 1
ATOM 634 N N . ARG A 1 76 ? 7.588 1.891 -13.955 1.00 31.59 400 ARG A N 1
ATOM 635 C CA . ARG A 1 76 ? 7.296 0.993 -15.062 1.00 32.11 400 ARG A CA 1
ATOM 636 C C . ARG A 1 76 ? 8.426 -0.016 -15.241 1.00 32.64 400 ARG A C 1
ATOM 637 O O . ARG A 1 76 ? 9.593 0.353 -15.377 1.00 33.85 400 ARG A O 1
ATOM 645 N N . ARG A 1 77 ? 8.058 -1.298 -15.239 1.00 31.30 401 ARG A N 1
ATOM 646 C CA . ARG A 1 77 ? 9.018 -2.388 -15.361 1.00 29.51 401 ARG A CA 1
ATOM 647 C C . ARG A 1 77 ? 9.423 -2.508 -16.811 1.00 30.77 401 ARG A C 1
ATOM 648 O O . ARG A 1 77 ? 8.585 -2.798 -17.680 1.00 34.48 401 ARG A O 1
ATOM 656 N N . VAL A 1 78 ? 10.707 -2.286 -17.063 1.00 27.60 402 VAL A N 1
ATOM 657 C CA . VAL A 1 78 ? 11.241 -2.211 -18.410 1.00 28.67 402 VAL A CA 1
ATOM 658 C C . VAL A 1 78 ? 11.833 -3.534 -18.862 1.00 31.44 402 VAL A C 1
ATOM 659 O O . VAL A 1 78 ? 11.600 -3.944 -20.004 1.00 34.41 402 VAL A O 1
ATOM 663 N N . VAL A 1 79 ? 12.567 -4.214 -17.984 1.00 30.88 403 VAL A N 1
ATOM 664 C CA . VAL A 1 79 ? 13.234 -5.459 -18.359 1.00 21.93 403 VAL A CA 1
ATOM 665 C C . VAL A 1 79 ? 13.349 -6.342 -17.118 1.00 24.74 403 VAL A C 1
ATOM 666 O O . VAL A 1 79 ? 13.480 -5.827 -15.999 1.00 23.13 403 VAL A O 1
ATOM 670 N N . GLU A 1 80 ? 13.284 -7.658 -17.346 1.00 25.44 404 GLU A N 1
ATOM 671 C CA . GLU A 1 80 ? 13.479 -8.664 -16.324 1.00 25.01 404 GLU A CA 1
ATOM 672 C C . GLU A 1 80 ? 14.449 -9.662 -16.872 1.00 25.35 404 GLU A C 1
ATOM 673 O O . GLU A 1 80 ? 14.281 -10.171 -17.994 1.00 35.45 404 GLU A O 1
ATOM 679 N N . THR A 1 81 ? 15.478 -9.938 -16.121 1.00 21.62 405 THR A N 1
ATOM 680 C CA . THR A 1 81 ? 16.475 -10.898 -16.568 1.00 20.30 405 THR A CA 1
ATOM 681 C C . THR A 1 81 ? 16.790 -11.852 -15.428 1.00 20.91 405 THR A C 1
ATOM 682 O O . THR A 1 81 ? 17.213 -11.446 -14.359 1.00 17.97 405 THR A O 1
ATOM 686 N N . ILE A 1 82 ? 16.553 -13.133 -15.662 1.00 21.28 406 ILE A N 1
ATOM 687 C CA . ILE A 1 82 ? 16.906 -14.161 -14.708 1.00 19.21 406 ILE A CA 1
ATOM 688 C C . ILE A 1 82 ? 18.415 -14.290 -14.657 1.00 19.21 406 ILE A C 1
ATOM 689 O O . ILE A 1 82 ? 19.075 -14.376 -15.697 1.00 25.25 406 ILE A O 1
ATOM 694 N N . ILE A 1 83 ? 18.938 -14.281 -13.440 1.00 18.04 407 ILE A N 1
ATOM 695 C CA . ILE A 1 83 ? 20.377 -14.416 -13.116 1.00 19.05 407 ILE A CA 1
ATOM 696 C C . ILE A 1 83 ? 20.746 -15.801 -12.572 1.00 22.95 407 ILE A C 1
ATOM 697 O O . ILE A 1 83 ? 21.790 -16.335 -12.942 1.00 23.29 407 ILE A O 1
ATOM 702 N N . GLN A 1 84 ? 19.885 -16.366 -11.713 1.00 20.63 408 GLN A N 1
ATOM 703 C CA . GLN A 1 84 ? 20.133 -17.664 -11.119 1.00 20.38 408 GLN A CA 1
ATOM 704 C C . GLN A 1 84 ? 18.819 -18.451 -11.262 1.00 17.46 408 GLN A C 1
ATOM 705 O O . GLN A 1 84 ? 17.731 -17.886 -11.098 1.00 16.83 408 GLN A O 1
ATOM 711 N N . ARG A 1 85 ? 18.952 -19.755 -11.519 1.00 21.07 409 ARG A N 1
ATOM 712 C CA . ARG A 1 85 ? 17.875 -20.722 -11.410 1.00 19.01 409 ARG A CA 1
ATOM 713 C C . ARG A 1 85 ? 18.112 -21.682 -10.257 1.00 18.31 409 ARG A C 1
ATOM 714 O O . ARG A 1 85 ? 19.237 -21.761 -9.731 1.00 22.43 409 ARG A O 1
ATOM 722 N N . PRO A 1 86 ? 17.070 -22.408 -9.840 1.00 19.33 410 PRO A N 1
ATOM 723 C CA . PRO A 1 86 ? 17.231 -23.371 -8.774 1.00 20.80 410 PRO A CA 1
ATOM 724 C C . PRO A 1 86 ? 18.276 -24.412 -9.118 1.00 26.48 410 PRO A C 1
ATOM 725 O O . PRO A 1 86 ? 18.469 -24.716 -10.314 1.00 28.94 410 PRO A O 1
ATOM 729 N N . ASN A 1 87 ? 18.896 -24.913 -8.053 1.00 31.80 411 ASN A N 1
ATOM 730 C CA . ASN A 1 87 ? 19.924 -25.962 -8.063 1.00 35.18 411 ASN A CA 1
ATOM 731 C C . ASN A 1 87 ? 19.372 -27.185 -7.322 1.00 35.67 411 ASN A C 1
ATOM 732 O O . ASN A 1 87 ? 20.076 -28.148 -7.112 1.00 40.61 411 ASN A O 1
ATOM 737 N N . HIS B 1 1 ? -2.267 -31.470 9.007 1.00 16.23 325 HIS B N 1
ATOM 738 C CA . HIS B 1 1 ? -2.376 -31.464 10.486 1.00 15.45 325 HIS B CA 1
ATOM 739 C C . HIS B 1 1 ? -3.438 -30.476 10.888 1.00 16.71 325 HIS B C 1
ATOM 740 O O . HIS B 1 1 ? -3.476 -29.342 10.359 1.00 17.47 325 HIS B O 1
ATOM 747 N N . LEU B 1 2 ? -4.317 -30.909 11.790 1.00 15.77 326 LEU B N 1
ATOM 748 C CA . LEU B 1 2 ? -5.287 -30.026 12.387 1.00 16.73 326 LEU B CA 1
ATOM 749 C C . LEU B 1 2 ? -5.625 -30.523 13.774 1.00 17.17 326 LEU B C 1
ATOM 750 O O . LEU B 1 2 ? -6.507 -31.354 13.969 1.00 22.56 326 LEU B O 1
ATOM 755 N N . SER B 1 3 ? -4.903 -30.010 14.738 1.00 18.56 327 SER B N 1
ATOM 756 C CA . SER B 1 3 ? -5.064 -30.469 16.101 1.00 18.41 327 SER B CA 1
ATOM 757 C C . SER B 1 3 ? -6.325 -29.892 16.710 1.00 18.70 327 SER B C 1
ATOM 758 O O . SER B 1 3 ? -6.866 -28.885 16.243 1.00 17.52 327 SER B O 1
ATOM 761 N N . LEU B 1 4 ? -6.766 -30.517 17.794 1.00 18.02 328 LEU B N 1
ATOM 762 C CA . LEU B 1 4 ? -7.837 -29.961 18.600 1.00 18.95 328 LEU B CA 1
ATOM 763 C C . LEU B 1 4 ? -7.544 -28.548 19.033 1.00 20.01 328 LEU B C 1
ATOM 764 O O . LEU B 1 4 ? -8.404 -27.658 18.948 1.00 19.98 328 LEU B O 1
ATOM 769 N N A GLU B 1 5 ? -6.309 -28.322 19.462 0.60 19.55 329 GLU B N 1
ATOM 770 N N B GLU B 1 5 ? -6.308 -28.322 19.489 0.40 19.72 329 GLU B N 1
ATOM 771 C CA A GLU B 1 5 ? -5.909 -27.023 19.970 0.60 21.22 329 GLU B CA 1
ATOM 772 C CA B GLU B 1 5 ? -5.880 -27.019 19.974 0.40 21.38 329 GLU B CA 1
ATOM 773 C C A GLU B 1 5 ? -6.016 -25.972 18.868 0.60 19.70 329 GLU B C 1
ATOM 774 C C B GLU B 1 5 ? -5.944 -25.939 18.891 0.40 19.66 329 GLU B C 1
ATOM 775 O O A GLU B 1 5 ? -6.585 -24.913 19.082 0.60 19.65 329 GLU B O 1
ATOM 776 O O B GLU B 1 5 ? -6.410 -24.830 19.156 0.40 18.71 329 GLU B O 1
ATOM 787 N N . THR B 1 6 ? -5.508 -26.280 17.677 1.00 17.90 330 THR B N 1
ATOM 788 C CA . THR B 1 6 ? -5.561 -25.344 16.556 1.00 18.47 330 THR B CA 1
ATOM 789 C C . THR B 1 6 ? -6.977 -24.980 16.219 1.00 16.30 330 THR B C 1
ATOM 790 O O . THR B 1 6 ? -7.288 -23.813 16.033 1.00 16.33 330 THR B O 1
ATOM 794 N N . GLN B 1 7 ? -7.860 -25.979 16.204 1.00 16.45 331 GLN B N 1
ATOM 795 C CA . GLN B 1 7 ? -9.278 -25.724 15.935 1.00 15.11 331 GLN B CA 1
ATOM 796 C C . GLN B 1 7 ? -9.915 -24.845 16.983 1.00 15.83 331 GLN B C 1
ATOM 797 O O . GLN B 1 7 ? -10.686 -23.932 16.631 1.00 17.03 331 GLN B O 1
ATOM 803 N N A GLU B 1 8 ? -9.597 -25.095 18.265 0.50 17.25 332 GLU B N 1
ATOM 804 N N B GLU B 1 8 ? -9.599 -25.114 18.250 0.50 17.38 332 GLU B N 1
ATOM 805 C CA A GLU B 1 8 ? -10.127 -24.286 19.340 0.50 20.66 332 GLU B CA 1
ATOM 806 C CA B GLU B 1 8 ? -10.110 -24.304 19.337 0.50 20.74 332 GLU B CA 1
ATOM 807 C C A GLU B 1 8 ? -9.665 -22.843 19.203 0.50 20.64 332 GLU B C 1
ATOM 808 C C B GLU B 1 8 ? -9.661 -22.862 19.187 0.50 20.68 332 GLU B C 1
ATOM 809 O O A GLU B 1 8 ? -10.455 -21.922 19.401 0.50 20.72 332 GLU B O 1
ATOM 810 O O B GLU B 1 8 ? -10.461 -21.960 19.368 0.50 20.67 332 GLU B O 1
ATOM 821 N N . GLN B 1 9 ? -8.391 -22.657 18.829 1.00 21.86 333 GLN B N 1
ATOM 822 C CA . GLN B 1 9 ? -7.808 -21.320 18.676 1.00 22.81 333 GLN B CA 1
ATOM 823 C C . GLN B 1 9 ? -8.495 -20.572 17.547 1.00 19.13 333 GLN B C 1
ATOM 824 O O . GLN B 1 9 ? -8.783 -19.385 17.688 1.00 22.19 333 GLN B O 1
ATOM 830 N N . ILE B 1 10 ? -8.796 -21.269 16.445 1.00 18.77 334 ILE B N 1
ATOM 831 C CA . ILE B 1 10 ? -9.568 -20.667 15.328 1.00 18.26 334 ILE B CA 1
ATOM 832 C C . ILE B 1 10 ? -10.912 -20.177 15.842 1.00 17.20 334 ILE B C 1
ATOM 833 O O . ILE B 1 10 ? -11.293 -19.025 15.620 1.00 18.66 334 ILE B O 1
ATOM 838 N N . ARG B 1 11 ? -11.609 -21.054 16.556 1.00 19.81 335 ARG B N 1
ATOM 839 C CA . ARG B 1 11 ? -12.934 -20.719 17.080 1.00 23.25 335 ARG B CA 1
ATOM 840 C C . ARG B 1 11 ? -12.888 -19.550 18.070 1.00 23.77 335 ARG B C 1
ATOM 841 O O . ARG B 1 11 ? -13.738 -18.636 18.022 1.00 25.88 335 ARG B O 1
ATOM 849 N N . GLN B 1 12 ? -11.870 -19.559 18.933 1.00 22.16 336 GLN B N 1
ATOM 850 C CA . GLN B 1 12 ? -11.690 -18.490 19.905 1.00 23.98 336 GLN B CA 1
ATOM 851 C C . GLN B 1 12 ? -11.542 -17.140 19.234 1.00 25.52 336 GLN B C 1
ATOM 852 O O . GLN B 1 12 ? -12.137 -16.174 19.670 1.00 29.73 336 GLN B O 1
ATOM 858 N N . ILE B 1 13 ? -10.764 -17.075 18.156 1.00 20.13 337 ILE B N 1
ATOM 859 C CA . ILE B 1 13 ? -10.542 -15.828 17.442 1.00 18.46 337 ILE B CA 1
ATOM 860 C C . ILE B 1 13 ? -11.843 -15.341 16.827 1.00 19.95 337 ILE B C 1
ATOM 861 O O . ILE B 1 13 ? -12.246 -14.187 17.024 1.00 21.02 337 ILE B O 1
ATOM 866 N N . LEU B 1 14 ? -12.519 -16.234 16.129 1.00 19.39 338 LEU B N 1
ATOM 867 C CA . LEU B 1 14 ? -13.735 -15.840 15.409 1.00 22.90 338 LEU B CA 1
ATOM 868 C C . LEU B 1 14 ? -14.839 -15.453 16.388 1.00 24.37 338 LEU B C 1
ATOM 869 O O . LEU B 1 14 ? -15.601 -14.516 16.121 1.00 23.64 338 LEU B O 1
ATOM 874 N N . SER B 1 15 ? -14.895 -16.121 17.541 1.00 24.11 339 SER B N 1
ATOM 875 C CA . SER B 1 15 ? -15.925 -15.828 18.543 1.00 25.80 339 SER B CA 1
ATOM 876 C C . SER B 1 15 ? -15.818 -14.404 19.109 1.00 27.80 339 SER B C 1
ATOM 877 O O . SER B 1 15 ? -16.796 -13.852 19.615 1.00 31.66 339 SER B O 1
ATOM 880 N N . GLN B 1 16 ? -14.623 -13.817 19.039 1.00 24.23 340 GLN B N 1
ATOM 881 C CA . GLN B 1 16 ? -14.418 -12.431 19.455 1.00 25.34 340 GLN B CA 1
ATOM 882 C C . GLN B 1 16 ? -14.819 -11.414 18.386 1.00 23.84 340 GLN B C 1
ATOM 883 O O . GLN B 1 16 ? -14.699 -10.187 18.618 1.00 27.09 340 GLN B O 1
ATOM 889 N N . GLY B 1 17 ? -15.289 -11.897 17.225 1.00 22.85 341 GLY B N 1
ATOM 890 C CA . GLY B 1 17 ? -15.451 -11.057 16.045 1.00 24.76 341 GLY B CA 1
ATOM 891 C C . GLY B 1 17 ? -14.129 -10.627 15.416 1.00 22.90 341 GLY B C 1
ATOM 892 O O . GLY B 1 17 ? -14.091 -9.637 14.693 1.00 25.93 341 GLY B O 1
ATOM 893 N N . HIS B 1 18 ? -13.042 -11.355 15.701 1.00 19.48 342 HIS B N 1
ATOM 894 C CA . HIS B 1 18 ? -11.736 -11.060 15.109 1.00 20.09 342 HIS B CA 1
ATOM 895 C C . HIS B 1 18 ? -11.580 -11.899 13.843 1.00 19.45 342 HIS B C 1
ATOM 896 O O . HIS B 1 18 ? -12.356 -12.826 13.599 1.00 19.44 342 HIS B O 1
ATOM 903 N N . LYS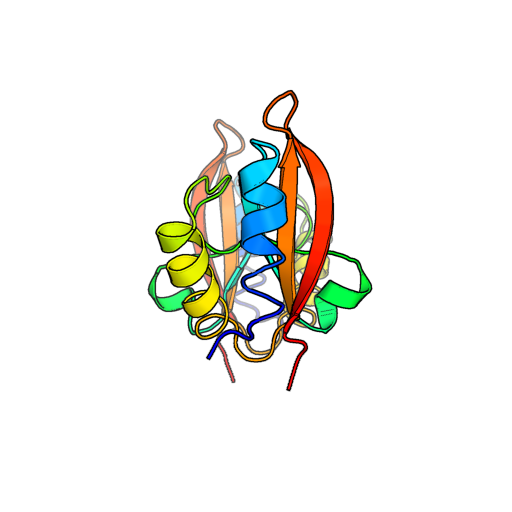 B 1 19 ? -10.592 -11.537 13.048 1.00 16.75 343 LYS B N 1
ATOM 904 C CA . LYS B 1 19 ? -10.366 -12.105 11.740 1.00 16.57 343 LYS B CA 1
ATOM 905 C C . LYS B 1 19 ? -9.007 -12.791 11.740 1.00 14.84 343 LYS B C 1
ATOM 906 O O . LYS B 1 19 ? -8.120 -12.416 12.486 1.00 20.16 343 LYS B O 1
ATOM 912 N N . ILE B 1 20 ? -8.878 -13.818 10.917 1.00 14.23 344 ILE B N 1
ATOM 913 C CA . ILE B 1 20 ? -7.674 -14.643 10.871 1.00 13.72 344 ILE B CA 1
ATOM 914 C C . ILE B 1 20 ? -6.856 -14.437 9.600 1.00 13.65 344 ILE B C 1
ATOM 915 O O . ILE B 1 20 ? -7.381 -14.444 8.505 1.00 15.51 344 ILE B O 1
ATOM 920 N N . THR B 1 21 ? -5.553 -14.282 9.788 1.00 12.94 345 THR B N 1
ATOM 921 C CA . THR B 1 21 ? -4.573 -14.326 8.704 1.00 12.94 345 THR B CA 1
ATOM 922 C C . THR B 1 21 ? -3.562 -15.400 9.052 1.00 13.44 345 THR B C 1
ATOM 923 O O . THR B 1 21 ? -3.056 -15.429 10.168 1.00 14.03 345 THR B O 1
ATOM 927 N N . PHE B 1 22 ? -3.255 -16.271 8.106 1.00 11.89 346 PHE B N 1
ATOM 928 C CA . PHE B 1 22 ? -2.178 -17.218 8.250 1.00 12.32 346 PHE B CA 1
ATOM 929 C C . PHE B 1 22 ? -0.920 -16.631 7.642 1.00 13.50 346 PHE B C 1
ATOM 930 O O . PHE B 1 22 ? -0.972 -15.907 6.642 1.00 13.00 346 PHE B O 1
ATOM 938 N N . GLU B 1 23 ? 0.207 -16.952 8.263 1.00 12.31 347 GLU B N 1
ATOM 939 C CA . GLU B 1 23 ? 1.516 -16.491 7.783 1.00 12.02 347 GLU B CA 1
ATOM 940 C C . GLU B 1 23 ? 2.500 -17.625 7.774 1.00 12.58 347 GLU B C 1
ATOM 941 O O . GLU B 1 23 ? 2.352 -18.585 8.524 1.00 13.23 347 GLU B O 1
ATOM 947 N N . HIS B 1 24 ? 3.510 -17.512 6.922 1.00 12.39 348 HIS B N 1
ATOM 948 C CA . HIS B 1 24 ? 4.535 -18.528 6.781 1.00 12.20 348 HIS B CA 1
ATOM 949 C C . HIS B 1 24 ? 5.897 -17.861 6.790 1.00 10.68 348 HIS B C 1
ATOM 950 O O . HIS B 1 24 ? 6.015 -16.686 6.441 1.00 11.36 348 HIS B O 1
ATOM 957 N N . VAL B 1 25 ? 6.914 -18.614 7.168 1.00 10.31 349 VAL B N 1
ATOM 958 C CA . VAL B 1 25 ? 8.283 -18.148 7.049 1.00 10.84 349 VAL B CA 1
ATOM 959 C C . VAL B 1 25 ? 9.227 -19.338 7.030 1.00 11.63 349 VAL B C 1
ATOM 960 O O . VAL B 1 25 ? 9.012 -20.300 7.777 1.00 11.54 349 VAL B O 1
ATOM 964 N N . ASP B 1 26 ? 10.279 -19.259 6.207 1.00 11.33 350 ASP B N 1
ATOM 965 C CA . ASP B 1 26 ? 11.270 -20.307 6.194 1.00 11.92 350 ASP B CA 1
ATOM 966 C C . ASP B 1 26 ? 12.244 -20.122 7.348 1.00 12.05 350 ASP B C 1
ATOM 967 O O . ASP B 1 26 ? 12.201 -19.119 8.061 1.00 11.76 350 ASP B O 1
ATOM 972 N N . ALA B 1 27 ? 13.092 -21.111 7.595 1.00 13.37 351 ALA B N 1
ATOM 973 C CA . ALA B 1 27 ? 13.937 -21.055 8.750 1.00 14.05 351 ALA B CA 1
ATOM 974 C C . ALA B 1 27 ? 14.887 -19.851 8.717 1.00 12.94 351 ALA B C 1
ATOM 975 O O . ALA B 1 27 ? 15.136 -19.237 9.749 1.00 14.60 351 ALA B O 1
ATOM 977 N N A ARG B 1 28 ? 15.385 -19.512 7.533 0.60 12.70 352 ARG B N 1
ATOM 978 N N B ARG B 1 28 ? 15.393 -19.494 7.538 0.40 12.93 352 ARG B N 1
ATOM 979 C CA A ARG B 1 28 ? 16.316 -18.399 7.429 0.60 13.56 352 ARG B CA 1
ATOM 980 C CA B ARG B 1 28 ? 16.310 -18.366 7.442 0.40 13.74 352 ARG B CA 1
ATOM 981 C C A ARG B 1 28 ? 15.626 -17.069 7.786 0.60 13.26 352 ARG B C 1
ATOM 982 C C B ARG B 1 28 ? 15.628 -17.047 7.772 0.40 13.18 352 ARG B C 1
ATOM 983 O O A ARG B 1 28 ? 16.179 -16.257 8.504 0.60 12.72 352 ARG B O 1
ATOM 984 O O B ARG B 1 28 ? 16.179 -16.225 8.476 0.40 12.69 352 ARG B O 1
ATOM 999 N N . ARG B 1 29 ? 14.415 -16.857 7.271 1.00 11.12 353 ARG B N 1
ATOM 1000 C CA . ARG B 1 29 ? 13.715 -15.605 7.537 1.00 10.92 353 ARG B CA 1
ATOM 1001 C C . ARG B 1 29 ? 13.046 -15.616 8.901 1.00 10.87 353 ARG B C 1
ATOM 1002 O O . ARG B 1 29 ? 12.760 -14.557 9.447 1.00 9.82 353 ARG B O 1
ATOM 1010 N N . PHE B 1 30 ? 12.840 -16.802 9.478 1.00 10.77 354 PHE B N 1
ATOM 1011 C CA . PHE B 1 30 ? 12.376 -16.888 10.865 1.00 10.86 354 PHE B CA 1
ATOM 1012 C C . PHE B 1 30 ? 13.337 -16.136 11.790 1.00 10.73 354 PHE B C 1
ATOM 1013 O O . PHE B 1 30 ? 12.934 -15.501 12.754 1.00 11.12 354 PHE B O 1
ATOM 1021 N N . ARG B 1 31 ? 14.636 -16.194 11.467 1.00 11.02 355 ARG B N 1
ATOM 1022 C CA . ARG B 1 31 ? 15.651 -15.494 12.273 1.00 11.60 355 ARG B CA 1
ATOM 1023 C C . ARG B 1 31 ? 15.349 -14.015 12.502 1.00 12.38 355 ARG B C 1
ATOM 1024 O O . ARG B 1 31 ? 15.653 -13.481 13.562 1.00 13.05 355 ARG B O 1
ATOM 1032 N N . THR B 1 32 ? 14.773 -13.371 11.501 1.00 11.52 356 THR B N 1
ATOM 1033 C CA . THR B 1 32 ? 14.484 -11.944 11.586 1.00 12.24 356 THR B CA 1
ATOM 1034 C C . THR B 1 32 ? 12.996 -11.665 11.718 1.00 11.52 356 THR B C 1
ATOM 1035 O O . THR B 1 32 ? 12.595 -10.512 11.632 1.00 13.50 356 THR B O 1
ATOM 1039 N N . GLY B 1 33 ? 12.179 -12.696 11.938 1.00 10.90 357 GLY B N 1
ATOM 1040 C CA . GLY B 1 33 ? 10.758 -12.493 12.083 1.00 11.48 357 GLY B CA 1
ATOM 1041 C C . GLY B 1 33 ? 10.088 -12.005 10.830 1.00 11.56 357 GLY B C 1
ATOM 1042 O O . GLY B 1 33 ? 9.081 -11.315 10.889 1.00 13.38 357 GLY B O 1
ATOM 1043 N N . SER B 1 34 ? 10.615 -12.391 9.689 1.00 10.46 358 SER B N 1
ATOM 1044 C CA . SER B 1 34 ? 10.144 -11.841 8.394 1.00 12.02 358 SER B CA 1
ATOM 1045 C C . SER B 1 34 ? 9.059 -12.716 7.789 1.00 11.49 358 SER B C 1
ATOM 1046 O O . SER B 1 34 ? 9.192 -13.297 6.729 1.00 13.25 358 SER B O 1
ATOM 1049 N N . TRP B 1 35 ? 7.962 -12.785 8.496 1.00 11.69 359 TRP B N 1
ATOM 1050 C CA . TRP B 1 35 ? 6.833 -13.595 8.092 1.00 12.59 359 TRP B CA 1
ATOM 1051 C C . TRP B 1 35 ? 6.054 -12.926 6.967 1.00 12.86 359 TRP B C 1
ATOM 1052 O O . TRP B 1 35 ? 6.039 -11.703 6.823 1.00 16.52 359 TRP B O 1
ATOM 1063 N N . GLN B 1 36 ? 5.357 -13.747 6.189 1.00 12.12 360 GLN B N 1
ATOM 1064 C CA . GLN B 1 36 ? 4.529 -13.241 5.107 1.00 13.59 360 GLN B CA 1
ATOM 1065 C C . GLN B 1 36 ? 3.221 -13.989 5.112 1.00 12.42 360 GLN B C 1
ATOM 1066 O O . GLN B 1 36 ? 3.156 -15.133 5.567 1.00 12.10 360 GLN B O 1
ATOM 1072 N N . SER B 1 37 ? 2.155 -13.372 4.600 1.00 13.00 361 SER B N 1
ATOM 1073 C CA . SER B 1 37 ? 0.882 -14.042 4.590 1.00 12.85 361 SER B CA 1
ATOM 1074 C C . SER B 1 37 ? 0.876 -15.221 3.622 1.00 12.74 361 SER B C 1
ATOM 1075 O O . SER B 1 37 ? 1.640 -15.301 2.645 1.00 12.66 361 SER B O 1
ATOM 1078 N N A CYS B 1 38 ? 0.034 -16.201 3.938 0.70 12.29 362 CYS B N 1
ATOM 1079 N N B CYS B 1 38 ? -0.093 -16.063 3.862 0.30 12.81 362 CYS B N 1
ATOM 1080 C CA A CYS B 1 38 ? -0.365 -17.198 2.982 0.70 10.94 362 CYS B CA 1
ATOM 1081 C CA B CYS B 1 38 ? -0.359 -17.124 2.975 0.30 12.07 362 CYS B CA 1
ATOM 1082 C C A CYS B 1 38 ? -1.880 -17.206 2.944 0.70 10.82 362 CYS B C 1
ATOM 1083 C C B CYS B 1 38 ? -1.873 -17.225 2.949 0.30 11.53 362 CYS B C 1
ATOM 1084 O O A CYS B 1 38 ? -2.537 -17.061 3.974 0.70 12.03 362 CYS B O 1
ATOM 1085 O O B CYS B 1 38 ? -2.529 -17.096 3.982 0.30 12.24 362 CYS B O 1
ATOM 1090 N N . GLY B 1 39 ? -2.432 -17.328 1.749 1.00 11.07 363 GLY B N 1
ATOM 1091 C CA . GLY B 1 39 ? -3.866 -17.395 1.596 1.00 10.53 363 GLY B CA 1
ATOM 1092 C C . GLY B 1 39 ? -4.585 -16.076 1.738 1.00 11.42 363 GLY B C 1
ATOM 1093 O O . GLY B 1 39 ? -3.982 -14.998 1.684 1.00 13.24 363 GLY B O 1
ATOM 1094 N N . THR B 1 40 ? -5.904 -16.142 1.841 1.00 11.62 364 THR B N 1
ATOM 1095 C CA . THR B 1 40 ? -6.753 -14.965 1.977 1.00 12.95 364 THR B CA 1
ATOM 1096 C C . THR B 1 40 ? -6.593 -14.313 3.335 1.00 12.75 364 THR B C 1
ATOM 1097 O O . THR B 1 40 ? -6.541 -15.004 4.341 1.00 14.87 364 THR B O 1
ATOM 1101 N N . LEU B 1 41 ? -6.530 -12.997 3.350 1.00 13.26 365 LEU B N 1
ATOM 1102 C CA . LEU B 1 41 ? -6.357 -12.258 4.589 1.00 16.66 365 LEU B CA 1
ATOM 1103 C C . LEU B 1 41 ? -7.717 -12.034 5.258 1.00 14.72 365 LEU B C 1
ATOM 1104 O O . LEU B 1 41 ? -8.757 -11.967 4.601 1.00 17.11 365 LEU B O 1
ATOM 1109 N N . HIS B 1 42 ? -7.692 -11.911 6.579 1.00 14.03 366 HIS B N 1
ATOM 1110 C CA . HIS B 1 42 ? -8.854 -11.476 7.374 1.00 14.32 366 HIS B CA 1
ATOM 1111 C C . HIS B 1 42 ? -10.052 -12.367 7.197 1.00 14.96 366 HIS B C 1
ATOM 1112 O O . HIS B 1 42 ? -11.153 -11.929 6.923 1.00 17.75 366 HIS B O 1
ATOM 1119 N N . ILE B 1 43 ? -9.786 -13.658 7.358 1.00 14.03 367 ILE B N 1
ATOM 1120 C CA . ILE B 1 43 ? -10.795 -14.695 7.291 1.00 14.87 367 ILE B CA 1
ATOM 1121 C C . ILE B 1 43 ? -11.749 -14.559 8.478 1.00 16.09 367 ILE B C 1
ATOM 1122 O O . ILE B 1 43 ? -11.330 -14.286 9.598 1.00 17.03 367 ILE B O 1
ATOM 1127 N N . ASP B 1 44 ? -13.048 -14.756 8.210 1.00 15.44 368 ASP B N 1
ATOM 1128 C CA . ASP B 1 44 ? -14.085 -14.583 9.220 1.00 18.01 368 ASP B CA 1
ATOM 1129 C C . ASP B 1 44 ? -14.969 -15.792 9.411 1.00 16.88 368 ASP B C 1
ATOM 1130 O O . ASP B 1 44 ? -16.000 -15.694 10.103 1.00 21.14 368 ASP B O 1
ATOM 1135 N N . ALA B 1 45 ? -14.571 -16.942 8.871 1.00 17.34 369 ALA B N 1
ATOM 1136 C CA . ALA B 1 45 ? -15.384 -18.157 8.952 1.00 16.82 369 ALA B CA 1
ATOM 1137 C C . ALA B 1 45 ? -14.482 -19.340 9.141 1.00 17.24 369 ALA B C 1
ATOM 1138 O O . ALA B 1 45 ? -13.432 -19.425 8.527 1.00 16.86 369 ALA B O 1
ATOM 1140 N N . GLU B 1 46 ? -14.920 -20.278 9.967 1.00 17.96 370 GLU B N 1
ATOM 1141 C CA . GLU B 1 46 ? -14.128 -21.460 10.300 1.00 18.22 370 GLU B CA 1
ATOM 1142 C C . GLU B 1 46 ? -13.786 -22.288 9.073 1.00 17.08 370 GLU B C 1
ATOM 1143 O O . GLU B 1 46 ? -12.670 -22.788 8.944 1.00 18.36 370 GLU B O 1
ATOM 1149 N N A SER B 1 47 ? -14.756 -22.474 8.182 0.40 17.66 371 SER B N 1
ATOM 1150 N N B SER B 1 47 ? -14.772 -22.456 8.200 0.60 17.51 371 SER B N 1
ATOM 1151 C CA A SER B 1 47 ? -14.528 -23.271 7.013 0.40 18.65 371 SER B CA 1
ATOM 1152 C CA B SER B 1 47 ? -14.643 -23.175 6.949 0.60 19.02 371 SER B CA 1
ATOM 1153 C C A SER B 1 47 ? -13.417 -22.672 6.153 0.40 17.04 371 SER B C 1
ATOM 1154 C C B SER B 1 47 ? -13.458 -22.652 6.142 0.60 16.92 371 SER B C 1
ATOM 1155 O O A SER B 1 47 ? -12.492 -23.393 5.748 0.40 15.83 371 SER B O 1
ATOM 1156 O O B SER B 1 47 ? -12.542 -23.367 5.778 0.60 15.93 371 SER B O 1
ATOM 1161 N N . ASP B 1 48 ? -13.501 -21.356 5.930 1.00 15.15 372 ASP B N 1
ATOM 1162 C CA . ASP B 1 48 ? -12.477 -20.645 5.147 1.00 14.03 372 ASP B CA 1
ATOM 1163 C C . ASP B 1 48 ? -11.113 -20.768 5.876 1.00 12.87 372 ASP B C 1
ATOM 1164 O O . ASP B 1 48 ? -10.072 -20.912 5.227 1.00 13.12 372 ASP B O 1
ATOM 1169 N N . ALA B 1 49 ? -11.105 -20.682 7.204 1.00 12.57 373 ALA B N 1
ATOM 1170 C CA . ALA B 1 49 ? -9.866 -20.749 7.958 1.00 12.25 373 ALA B CA 1
ATOM 1171 C C . ALA B 1 49 ? -9.216 -22.122 7.829 1.00 12.06 373 ALA B C 1
ATOM 1172 O O . ALA B 1 49 ? -8.015 -22.251 7.641 1.00 13.13 373 ALA B O 1
ATOM 1174 N N . ILE B 1 50 ? -10.026 -23.159 7.992 1.00 13.72 374 ILE B N 1
ATOM 1175 C CA . ILE B 1 50 ? -9.490 -24.514 7.927 1.00 12.51 374 ILE B CA 1
ATOM 1176 C C . ILE B 1 50 ? -8.946 -24.815 6.525 1.00 12.08 374 ILE B C 1
ATOM 1177 O O . ILE B 1 50 ? -7.879 -25.410 6.373 1.00 13.52 374 ILE B O 1
ATOM 1182 N N . SER B 1 51 ? -9.720 -24.411 5.509 1.00 13.49 375 SER B N 1
ATOM 1183 C CA . SER B 1 51 ? -9.322 -24.581 4.143 1.00 14.08 375 SER B CA 1
ATOM 1184 C C . SER B 1 51 ? -7.983 -23.865 3.886 1.00 13.53 375 SER B C 1
ATOM 1185 O O . SER B 1 51 ? -7.077 -24.396 3.285 1.00 13.28 375 SER B O 1
ATOM 1188 N N . THR B 1 52 ? -7.884 -22.632 4.362 1.00 12.86 376 THR B N 1
ATOM 1189 C CA . THR B 1 52 ? -6.701 -21.818 4.108 1.00 12.83 376 THR B CA 1
ATOM 1190 C C . THR B 1 52 ? -5.502 -22.407 4.845 1.00 12.07 376 THR B C 1
ATOM 1191 O O . THR B 1 52 ? -4.394 -22.485 4.314 1.00 13.38 376 THR B O 1
ATOM 1195 N N . LEU B 1 53 ? -5.714 -22.870 6.072 1.00 13.08 377 LEU B N 1
ATOM 1196 C CA . LEU B 1 53 ? -4.636 -23.493 6.806 1.00 12.99 377 LEU B CA 1
ATOM 1197 C C . LEU B 1 53 ? -4.097 -24.741 6.069 1.00 12.37 377 LEU B C 1
ATOM 1198 O O . LEU B 1 53 ? -2.907 -24.919 5.933 1.00 13.30 377 LEU B O 1
ATOM 1203 N N . GLU B 1 54 ? -4.999 -25.623 5.650 1.00 11.12 378 GLU B N 1
ATOM 1204 C CA . GLU B 1 54 ? -4.545 -26.787 4.899 1.00 13.12 378 GLU B CA 1
ATOM 1205 C C . GLU B 1 54 ? -3.758 -26.393 3.657 1.00 12.42 378 GLU B C 1
ATOM 1206 O O . GLU B 1 54 ? -2.772 -27.019 3.306 1.00 12.42 378 GLU B O 1
ATOM 1212 N N . ALA B 1 55 ? -4.199 -25.343 2.972 1.00 12.27 379 ALA B N 1
ATOM 1213 C CA . ALA B 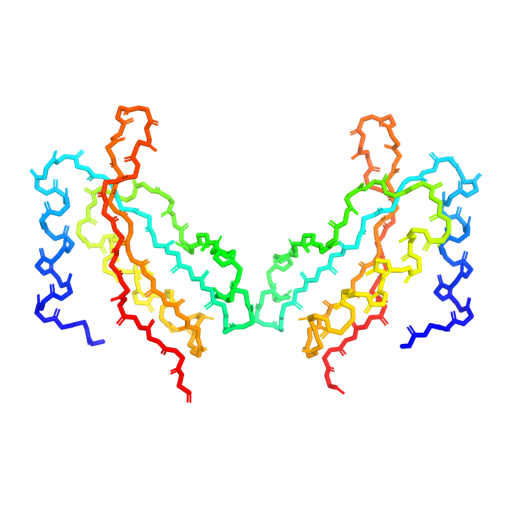1 55 ? -3.467 -24.870 1.795 1.00 12.44 379 ALA B CA 1
ATOM 1214 C C . ALA B 1 55 ? -2.059 -24.396 2.168 1.00 11.91 379 ALA B C 1
ATOM 1215 O O . ALA B 1 55 ? -1.089 -24.767 1.519 1.00 12.28 379 ALA B O 1
ATOM 1217 N N A CYS B 1 56 ? -1.982 -23.620 3.245 0.50 12.56 380 CYS B N 1
ATOM 1218 N N B CYS B 1 56 ? -1.927 -23.617 3.229 0.50 12.28 380 CYS B N 1
ATOM 1219 C CA A CYS B 1 56 ? -0.731 -23.041 3.675 0.50 12.16 380 CYS B CA 1
ATOM 1220 C CA B CYS B 1 56 ? -0.626 -23.103 3.645 0.50 12.05 380 CYS B CA 1
ATOM 1221 C C A CYS B 1 56 ? 0.265 -24.134 4.100 0.50 12.32 380 CYS B C 1
ATOM 1222 C C B CYS B 1 56 ? 0.294 -24.205 4.088 0.50 12.09 380 CYS B C 1
ATOM 1223 O O A CYS B 1 56 ? 1.464 -24.075 3.738 0.50 12.26 380 CYS B O 1
ATOM 1224 O O B CYS B 1 56 ? 1.465 -24.221 3.785 0.50 11.91 380 CYS B O 1
ATOM 1229 N N . LEU B 1 57 ? -0.248 -25.137 4.848 1.00 12.63 381 LEU B N 1
ATOM 1230 C CA . LEU B 1 57 ? 0.607 -26.213 5.318 1.00 12.47 381 LEU B CA 1
ATOM 1231 C C . LEU B 1 57 ? 1.239 -26.994 4.180 1.00 12.88 381 LEU B C 1
ATOM 1232 O O . LEU B 1 57 ? 2.400 -27.380 4.258 1.00 14.25 381 LEU B O 1
ATOM 1237 N N . VAL B 1 58 ? 0.447 -27.258 3.150 1.00 12.41 382 VAL B N 1
ATOM 1238 C CA . VAL B 1 58 ? 0.914 -27.993 1.997 1.00 13.33 382 VAL B CA 1
ATOM 1239 C C . VAL B 1 58 ? 1.818 -27.134 1.115 1.00 13.38 382 VAL B C 1
ATOM 1240 O O . VAL B 1 58 ? 2.920 -27.563 0.691 1.00 14.23 382 VAL B O 1
ATOM 1244 N N . ASP B 1 59 ? 1.361 -25.914 0.850 1.00 13.09 383 ASP B N 1
ATOM 1245 C CA . ASP B 1 59 ? 2.098 -25.040 -0.061 1.00 12.21 383 ASP B CA 1
ATOM 1246 C C . ASP B 1 59 ? 3.464 -24.629 0.507 1.00 11.94 383 ASP B C 1
ATOM 1247 O O . ASP B 1 59 ? 4.391 -24.381 -0.270 1.00 13.35 383 ASP B O 1
ATOM 1252 N N . TYR B 1 60 ? 3.565 -24.563 1.824 1.00 12.20 384 TYR B N 1
ATOM 1253 C CA . TYR B 1 60 ? 4.798 -24.164 2.483 1.00 13.29 384 TYR B CA 1
ATOM 1254 C C . TYR B 1 60 ? 5.296 -25.242 3.421 1.00 13.65 384 TYR B C 1
ATOM 1255 O O . TYR B 1 60 ? 5.813 -24.973 4.497 1.00 15.81 384 TYR B O 1
ATOM 1264 N N . ASP B 1 61 ? 5.152 -26.492 2.989 1.00 16.12 385 ASP B N 1
ATOM 1265 C CA . ASP B 1 61 ? 5.631 -27.575 3.795 1.00 16.00 385 ASP B CA 1
ATOM 1266 C C . ASP B 1 61 ? 7.138 -27.393 3.920 1.00 17.18 385 ASP B C 1
ATOM 1267 O O . ASP B 1 61 ? 7.819 -27.111 2.952 1.00 22.51 385 ASP B O 1
ATOM 1272 N N . GLY B 1 62 ? 7.640 -27.515 5.118 1.00 18.53 386 GLY B N 1
ATOM 1273 C CA . GLY B 1 62 ? 9.050 -27.279 5.351 1.00 16.61 386 GLY B CA 1
ATOM 1274 C C . GLY B 1 62 ? 9.274 -25.957 6.050 1.00 16.17 386 GLY B C 1
ATOM 1275 O O . GLY B 1 62 ? 10.360 -25.741 6.580 1.00 19.47 386 GLY B O 1
ATOM 1276 N N . GLU B 1 63 ? 8.265 -25.088 6.072 1.00 14.37 387 GLU B N 1
ATOM 1277 C CA . GLU B 1 63 ? 8.378 -23.785 6.738 1.00 13.49 387 GLU B CA 1
ATOM 1278 C C . GLU B 1 63 ? 7.581 -23.752 8.027 1.00 14.06 387 GLU B C 1
ATOM 1279 O O . GLU B 1 63 ? 6.803 -24.650 8.342 1.00 15.51 387 GLU B O 1
ATOM 1285 N N . TYR B 1 64 ? 7.757 -22.679 8.781 1.00 13.20 388 TYR B N 1
ATOM 1286 C CA . TYR B 1 64 ? 6.862 -22.323 9.844 1.00 13.25 388 TYR B CA 1
ATOM 1287 C C . TYR B 1 64 ? 5.569 -21.803 9.269 1.00 12.23 388 TYR B C 1
ATOM 1288 O O . TYR B 1 64 ? 5.573 -21.071 8.274 1.00 12.45 388 TYR B O 1
ATOM 1297 N N . VAL B 1 65 ? 4.463 -22.110 9.947 1.00 10.97 389 VAL B N 1
ATOM 1298 C CA . VAL B 1 65 ? 3.190 -21.496 9.674 1.00 12.90 389 VAL B CA 1
ATOM 1299 C C . VAL B 1 65 ? 2.613 -21.057 10.998 1.00 12.73 389 VAL B C 1
ATOM 1300 O O . VAL B 1 65 ? 2.630 -21.805 11.982 1.00 14.43 389 VAL B O 1
ATOM 1304 N N . ARG B 1 66 ? 1.980 -19.880 11.006 1.00 12.49 390 ARG B N 1
ATOM 1305 C CA . ARG B 1 66 ? 1.314 -19.387 12.181 1.00 14.18 390 ARG B CA 1
ATOM 1306 C C . ARG B 1 66 ? -0.039 -18.781 11.840 1.00 12.86 390 ARG B C 1
ATOM 1307 O O . ARG B 1 66 ? -0.297 -18.434 10.686 1.00 12.65 390 ARG B O 1
ATOM 1315 N N . MET B 1 67 ? -0.855 -18.645 12.874 1.00 13.28 391 MET B N 1
ATOM 1316 C CA . MET B 1 67 ? -2.187 -18.075 12.751 1.00 14.88 391 MET B CA 1
ATOM 1317 C C . MET B 1 67 ? -2.240 -16.776 13.543 1.00 15.66 391 MET B C 1
ATOM 1318 O O . MET B 1 67 ? -1.792 -16.735 14.693 1.00 17.83 391 MET B O 1
ATOM 1323 N N . VAL B 1 68 ? -2.770 -15.724 12.931 1.00 15.87 392 VAL B N 1
ATOM 1324 C CA . VAL B 1 68 ? -2.862 -14.382 13.521 1.00 16.53 392 VAL B CA 1
ATOM 1325 C C . VAL B 1 68 ? -4.327 -14.000 13.656 1.00 16.43 392 VAL B C 1
ATOM 1326 O O . VAL B 1 68 ? -5.047 -14.062 12.687 1.00 17.80 392 VAL B O 1
ATOM 1330 N N . GLY B 1 69 ? -4.751 -13.624 14.860 1.00 15.87 393 GLY B N 1
ATOM 1331 C CA . GLY B 1 69 ? -6.092 -13.101 15.102 1.00 16.39 393 GLY B CA 1
ATOM 1332 C C . GLY B 1 69 ? -5.977 -11.597 15.095 1.00 16.42 393 GLY B C 1
ATOM 1333 O O . GLY B 1 69 ? -5.116 -11.035 15.778 1.00 21.03 393 GLY B O 1
ATOM 1334 N N . ILE B 1 70 ? -6.867 -10.938 14.355 1.00 17.46 394 ILE B N 1
ATOM 1335 C CA . ILE B 1 70 ? -6.796 -9.504 14.127 1.00 20.07 394 ILE B CA 1
ATOM 1336 C C . ILE B 1 70 ? -8.146 -8.851 14.436 1.00 22.13 394 ILE B C 1
ATOM 1337 O O . ILE B 1 70 ? -9.174 -9.283 13.960 1.00 22.82 394 ILE B O 1
ATOM 1342 N N . ASP B 1 71 ? -8.138 -7.802 15.249 1.00 22.58 395 ASP B N 1
ATOM 1343 C CA . ASP B 1 71 ? -9.341 -7.020 15.530 1.00 24.34 395 ASP B CA 1
ATOM 1344 C C . ASP B 1 71 ? -9.626 -6.134 14.326 1.00 23.06 395 ASP B C 1
ATOM 1345 O O . ASP B 1 71 ? -8.791 -5.335 13.962 1.00 27.44 395 ASP B O 1
ATOM 1350 N N . PRO B 1 72 ? -10.801 -6.301 13.674 1.00 24.44 396 PRO B N 1
ATOM 1351 C CA . PRO B 1 72 ? -11.105 -5.504 12.468 1.00 27.58 396 PRO B CA 1
ATOM 1352 C C . PRO B 1 72 ? -11.054 -3.994 12.669 1.00 31.99 396 PRO B C 1
ATOM 1353 O O . PRO B 1 72 ? -10.796 -3.265 11.720 1.00 37.81 396 PRO B O 1
ATOM 1357 N N . LYS B 1 73 ? -11.289 -3.545 13.895 1.00 30.99 397 LYS B N 1
ATOM 1358 C CA . LYS B 1 73 ? -11.072 -2.136 14.243 1.00 35.98 397 LYS B CA 1
ATOM 1359 C C . LYS B 1 73 ? -9.583 -1.780 14.246 1.00 33.94 397 LYS B C 1
ATOM 1360 O O . LYS B 1 73 ? -8.854 -2.148 15.161 1.00 39.21 397 LYS B O 1
ATOM 1366 N N . GLY B 1 74 ? -9.141 -1.094 13.193 1.00 38.60 398 GLY B N 1
ATOM 1367 C CA . GLY B 1 74 ? -7.743 -0.724 13.055 1.00 38.46 398 GLY B CA 1
ATOM 1368 C C . GLY B 1 74 ? -6.788 -1.831 12.647 1.00 41.04 398 GLY B C 1
ATOM 1369 O O . GLY B 1 74 ? -5.576 -1.600 12.573 1.00 44.82 398 GLY B O 1
ATOM 1370 N N . LYS B 1 75 ? -7.309 -3.031 12.392 1.00 41.92 399 LYS B N 1
ATOM 1371 C CA . LYS B 1 75 ? -6.490 -4.196 12.057 1.00 37.47 399 LYS B CA 1
ATOM 1372 C C . LYS B 1 75 ? -5.346 -4.432 13.060 1.00 33.93 399 LYS B C 1
ATOM 1373 O O . LYS B 1 75 ? -4.202 -4.661 12.694 1.00 39.66 399 LYS B O 1
ATOM 1379 N N . ARG B 1 76 ? -5.724 -4.377 14.330 1.00 34.28 400 ARG B N 1
ATOM 1380 C CA . ARG B 1 76 ? -4.840 -4.602 15.465 1.00 33.66 400 ARG B CA 1
ATOM 1381 C C . ARG B 1 76 ? -4.592 -6.109 15.656 1.00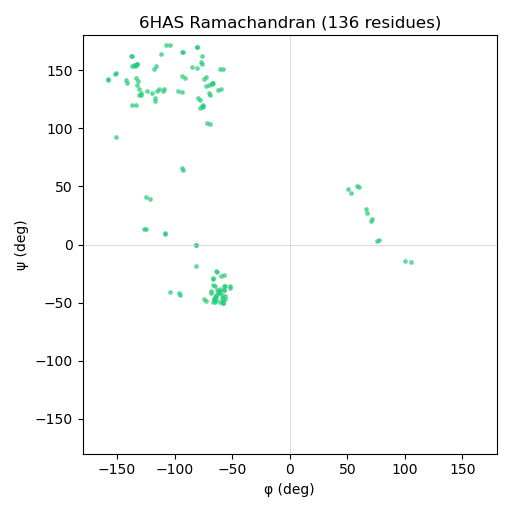 30.19 400 ARG B C 1
ATOM 1382 O O . ARG B 1 76 ? -5.543 -6.882 15.823 1.00 25.51 400 ARG B O 1
ATOM 1390 N N . ARG B 1 77 ? -3.325 -6.505 15.660 1.00 31.05 401 ARG B N 1
ATOM 1391 C CA . ARG B 1 77 ? -2.949 -7.886 15.877 1.00 28.03 401 ARG B CA 1
ATOM 1392 C C . ARG B 1 77 ? -3.089 -8.233 17.340 1.00 27.44 401 ARG B C 1
ATOM 1393 O O . ARG B 1 77 ? -2.423 -7.640 18.219 1.00 37.26 401 ARG B O 1
ATOM 1401 N N . VAL B 1 78 ? -3.961 -9.197 17.592 1.00 24.04 402 VAL B N 1
ATOM 1402 C CA . VAL B 1 78 ? -4.327 -9.595 18.937 1.00 22.75 402 VAL B CA 1
ATOM 1403 C C . VAL B 1 78 ? -3.498 -10.786 19.415 1.00 22.13 402 VAL B C 1
ATOM 1404 O O . VAL B 1 78 ? -3.033 -10.799 20.547 1.00 25.23 402 VAL B O 1
ATOM 1408 N N . VAL B 1 79 ? -3.314 -11.775 18.546 1.00 19.94 403 VAL B N 1
ATOM 1409 C CA . VAL B 1 79 ? -2.626 -13.001 18.913 1.00 21.03 403 VAL B CA 1
ATOM 1410 C C . VAL B 1 79 ? -1.959 -13.586 17.690 1.00 21.37 403 VAL B C 1
ATOM 1411 O O . VAL B 1 79 ? -2.474 -13.462 16.588 1.00 20.89 403 VAL B O 1
ATOM 1415 N N . GLU B 1 80 ? -0.811 -14.231 17.912 1.00 20.82 404 GLU B N 1
ATOM 1416 C CA . GLU B 1 80 ? -0.100 -14.998 16.912 1.00 22.45 404 GLU B CA 1
ATOM 1417 C C . GLU B 1 80 ? 0.220 -16.322 17.568 1.00 21.76 404 GLU B C 1
ATOM 1418 O O . GLU B 1 80 ? 0.713 -16.403 18.714 1.00 28.43 404 GLU B O 1
ATOM 1424 N N . THR B 1 81 ? -0.026 -17.378 16.844 1.00 17.24 405 THR B N 1
ATOM 1425 C CA . THR B 1 81 ? 0.292 -18.694 17.353 1.00 18.14 405 THR B CA 1
ATOM 1426 C C . 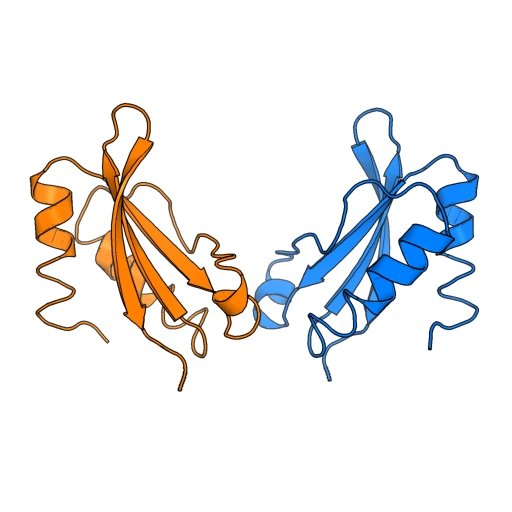THR B 1 81 ? 0.919 -19.522 16.265 1.00 16.84 405 THR B C 1
ATOM 1427 O O . THR B 1 81 ? 0.291 -19.748 15.217 1.00 14.29 405 THR B O 1
ATOM 1431 N N . ILE B 1 82 ? 2.155 -19.974 16.493 1.00 16.84 406 ILE B N 1
ATOM 1432 C CA . ILE B 1 82 ? 2.807 -20.903 15.570 1.00 16.65 406 ILE B CA 1
ATOM 1433 C C . ILE B 1 82 ? 2.100 -22.242 15.652 1.00 17.14 406 ILE B C 1
ATOM 1434 O O . ILE B 1 82 ? 1.904 -22.751 16.748 1.00 20.87 406 ILE B O 1
ATOM 1439 N N . ILE B 1 83 ? 1.711 -22.760 14.482 1.00 15.46 407 ILE B N 1
ATOM 1440 C CA . ILE B 1 83 ? 1.014 -24.031 14.321 1.00 17.25 407 ILE B CA 1
ATOM 1441 C C . ILE B 1 83 ? 1.883 -25.144 13.760 1.00 16.11 407 ILE B C 1
ATOM 1442 O O . ILE B 1 83 ? 1.684 -26.309 14.083 1.00 21.00 407 ILE B O 1
ATOM 1447 N N A GLN B 1 84 ? 2.799 -24.806 12.854 0.50 15.67 408 GLN B N 1
ATOM 1448 N N B GLN B 1 84 ? 2.813 -24.774 12.882 0.50 15.83 408 GLN B N 1
ATOM 1449 C CA A GLN B 1 84 ? 3.640 -25.769 12.151 0.50 14.93 408 GLN B CA 1
ATOM 1450 C CA B GLN B 1 84 ? 3.674 -25.704 12.197 0.50 15.04 408 GLN B CA 1
ATOM 1451 C C A GLN B 1 84 ? 5.060 -25.240 12.189 0.50 14.15 408 GLN B C 1
ATOM 1452 C C B GLN B 1 84 ? 5.091 -25.197 12.264 0.50 14.28 408 GLN B C 1
ATOM 1453 O O A GLN B 1 84 ? 5.258 -24.026 12.021 0.50 15.64 408 GLN B O 1
ATOM 1454 O O B GLN B 1 84 ? 5.334 -23.991 12.163 0.50 16.14 408 GLN B O 1
ATOM 1465 N N . ARG B 1 85 ? 6.018 -26.127 12.458 1.00 16.30 409 ARG B N 1
ATOM 1466 C CA . ARG B 1 85 ? 7.447 -25.837 12.407 1.00 18.22 409 ARG B CA 1
ATOM 1467 C C . ARG B 1 85 ? 8.122 -26.729 11.383 1.00 18.94 409 ARG B C 1
ATOM 1468 O O . ARG B 1 85 ? 7.592 -27.802 11.040 1.00 22.45 409 ARG B O 1
ATOM 1476 N N . PRO B 1 86 ? 9.307 -26.325 10.909 1.00 19.51 410 PRO B N 1
ATOM 1477 C CA . PRO B 1 86 ? 10.032 -27.151 9.959 1.00 19.45 410 PRO B CA 1
ATOM 1478 C C . PRO B 1 86 ? 10.363 -28.502 10.520 1.00 21.11 410 PRO B C 1
ATOM 1479 O O . PRO B 1 86 ? 10.542 -28.625 11.714 1.00 20.32 410 PRO B O 1
ATOM 1483 N N . ASN B 1 87 ? 10.453 -29.450 9.580 1.00 29.66 411 ASN B N 1
ATOM 1484 C CA . ASN B 1 87 ? 10.656 -30.893 9.681 1.00 34.44 411 ASN B CA 1
ATOM 1485 C C . ASN B 1 87 ? 9.447 -31.647 9.105 1.00 40.37 411 ASN B C 1
ATOM 1486 O O . ASN B 1 87 ? 9.021 -32.692 9.616 1.00 42.82 411 ASN B O 1
#

Sequence (174 aa):
HLSLLEETQEEQIRQILSQGHKITFEHVDARRFRTGSWQSCCGTLHIDAESDAISTLEACCLVDYDGEYVRMVGIDPKGKRRVVETIIQRPNHLSLEETQEEQIRQILSQGHKITFEHVDARRRFRTGSWQSCCGTLHIDAESSDAISTLEACCLVDYDGEYVRMVGIDPKGKRRVVETIIQQRPN